Protein AF-A0AA35WAR5-F1 (afdb_monomer_lite)

Structure (mmCIF, N/CA/C/O backbone):
data_AF-A0AA35WAR5-F1
#
_entry.id   AF-A0AA35WAR5-F1
#
loop_
_atom_site.group_PDB
_atom_site.id
_atom_site.type_symbol
_atom_site.label_atom_id
_atom_site.label_alt_id
_atom_site.label_comp_id
_atom_site.label_asym_id
_atom_site.label_entity_id
_atom_site.label_seq_id
_atom_site.pdbx_PDB_ins_code
_atom_site.Cartn_x
_atom_site.Cartn_y
_atom_site.Cartn_z
_atom_site.occupancy
_atom_site.B_iso_or_equiv
_atom_site.auth_seq_id
_atom_site.auth_comp_id
_atom_site.auth_asym_id
_atom_site.auth_atom_id
_atom_site.pdbx_PDB_model_num
ATOM 1 N N . MET A 1 1 ? -33.377 -24.732 33.486 1.00 41.34 1 MET A N 1
ATOM 2 C CA . MET A 1 1 ? -33.544 -24.514 32.032 1.00 41.34 1 MET A CA 1
ATOM 3 C C . MET A 1 1 ? -32.399 -23.613 31.585 1.00 41.34 1 MET A C 1
ATOM 5 O O . MET A 1 1 ? -32.484 -22.410 31.743 1.00 41.34 1 MET A O 1
ATOM 9 N N . VAL A 1 2 ? -31.186 -24.164 31.527 1.00 37.31 2 VAL A N 1
ATOM 10 C CA . VAL A 1 2 ? -30.490 -24.612 30.302 1.00 37.31 2 VAL A CA 1
ATOM 11 C C . VAL A 1 2 ? -30.352 -23.481 29.280 1.00 37.31 2 VAL A C 1
ATOM 13 O O . VAL A 1 2 ? -31.306 -23.118 28.602 1.00 37.31 2 VAL A O 1
ATOM 16 N N . HIS A 1 3 ? -29.133 -22.944 29.215 1.00 43.59 3 HIS A N 1
ATOM 17 C CA . HIS A 1 3 ? -28.626 -22.075 28.162 1.00 43.59 3 HIS A CA 1
ATOM 18 C C . HIS A 1 3 ? -28.576 -22.799 26.814 1.00 43.59 3 HIS A C 1
ATOM 20 O O . HIS A 1 3 ? -28.215 -23.973 26.746 1.00 43.59 3 HIS A O 1
ATOM 26 N N . THR A 1 4 ? -28.798 -22.066 25.724 1.00 45.00 4 THR A N 1
ATOM 27 C CA . THR A 1 4 ? -28.198 -22.406 24.429 1.00 45.00 4 THR A CA 1
ATOM 28 C C . THR A 1 4 ? -27.774 -21.114 23.745 1.00 45.00 4 THR A C 1
ATOM 30 O O . THR A 1 4 ? -28.590 -20.328 23.273 1.00 45.00 4 THR A O 1
ATOM 33 N N . ILE A 1 5 ? -26.466 -20.890 23.785 1.00 43.62 5 ILE A N 1
ATOM 34 C CA . ILE A 1 5 ? -25.720 -19.897 23.023 1.00 43.62 5 ILE A CA 1
ATOM 35 C C . ILE A 1 5 ? -25.304 -20.604 21.730 1.00 43.62 5 ILE A C 1
ATOM 37 O O . ILE A 1 5 ? -24.666 -21.651 21.795 1.00 43.62 5 ILE A O 1
ATOM 41 N N . ALA A 1 6 ? -25.655 -20.044 20.576 1.00 50.06 6 ALA A N 1
ATOM 42 C CA . ALA A 1 6 ? -25.005 -20.338 19.301 1.00 50.06 6 ALA A CA 1
ATOM 43 C C . ALA A 1 6 ? -24.129 -19.128 18.959 1.00 50.06 6 ALA A C 1
ATOM 45 O O . ALA A 1 6 ? -24.623 -17.998 19.014 1.00 50.06 6 ALA A O 1
ATOM 46 N N . PRO A 1 7 ? -22.828 -19.327 18.695 1.00 55.72 7 PRO A N 1
ATOM 47 C CA . PRO A 1 7 ? -22.365 -19.024 17.338 1.00 55.72 7 PRO A CA 1
ATOM 48 C C . PRO A 1 7 ? -21.145 -19.864 16.923 1.00 55.72 7 PRO A C 1
ATOM 50 O O . PRO A 1 7 ? -20.123 -19.808 17.588 1.00 55.72 7 PRO A O 1
ATOM 53 N N . HIS A 1 8 ? -21.195 -20.577 15.798 1.00 48.41 8 HIS A N 1
ATOM 54 C CA . HIS A 1 8 ? -19.989 -21.020 15.076 1.00 48.41 8 HIS A CA 1
ATOM 55 C C . HIS A 1 8 ? -20.381 -21.511 13.680 1.00 48.41 8 HIS A C 1
ATOM 57 O O . HIS A 1 8 ? -20.533 -22.707 13.467 1.00 48.41 8 HIS A O 1
ATOM 63 N N . GLN A 1 9 ? -20.594 -20.595 12.729 1.00 48.09 9 GLN A N 1
ATOM 64 C CA . GLN A 1 9 ? -20.724 -20.994 11.317 1.00 48.09 9 GLN A CA 1
ATOM 65 C C . GLN A 1 9 ? -20.459 -19.888 10.284 1.00 48.09 9 GLN A C 1
ATOM 67 O O . GLN A 1 9 ? -20.746 -20.081 9.115 1.00 48.09 9 GLN A O 1
ATOM 72 N N . ALA A 1 10 ? -19.879 -18.748 10.679 1.00 47.50 10 ALA A N 1
ATOM 73 C CA . ALA A 1 10 ? -19.606 -17.631 9.760 1.00 47.50 10 ALA A CA 1
ATOM 74 C C . ALA A 1 10 ? -18.115 -17.245 9.665 1.00 47.50 10 ALA A C 1
ATOM 76 O O . ALA A 1 10 ? -17.789 -16.150 9.221 1.00 47.50 10 ALA A O 1
ATOM 77 N N . LEU A 1 11 ? -17.200 -18.112 10.117 1.00 48.12 11 LEU A N 1
ATOM 78 C CA . LEU A 1 11 ? -15.752 -17.833 10.145 1.00 48.12 11 LEU A CA 1
ATOM 79 C C . LEU A 1 11 ? -14.897 -18.846 9.367 1.00 48.12 11 LEU A C 1
ATOM 81 O O . LEU A 1 11 ? -13.677 -18.757 9.433 1.00 48.12 11 LEU A O 1
ATOM 85 N N . GLN A 1 12 ? -15.504 -19.785 8.634 1.00 47.69 12 GLN A N 1
ATOM 86 C CA . GLN A 1 12 ? -14.765 -20.768 7.825 1.00 47.69 12 GLN A CA 1
ATOM 87 C C . GLN A 1 12 ? -14.734 -20.451 6.325 1.00 47.69 12 GLN A C 1
ATOM 89 O O . GLN A 1 12 ? -13.804 -20.880 5.657 1.00 47.69 12 GLN A O 1
ATOM 94 N N . ASP A 1 13 ? -15.633 -19.607 5.816 1.00 46.59 13 ASP A N 1
ATOM 95 C CA . ASP A 1 13 ? -15.686 -19.327 4.371 1.00 46.59 13 ASP A CA 1
ATOM 96 C C . ASP A 1 13 ? -14.709 -18.225 3.911 1.00 46.59 13 ASP A C 1
ATOM 98 O O . ASP A 1 13 ? -14.551 -18.007 2.718 1.00 46.59 13 ASP A O 1
ATOM 102 N N . ASN A 1 14 ? -14.007 -17.551 4.832 1.00 47.31 14 ASN A N 1
ATOM 103 C CA . ASN A 1 14 ? -13.060 -16.469 4.501 1.00 47.31 14 ASN A CA 1
ATOM 104 C C . ASN A 1 14 ? -11.577 -16.870 4.585 1.00 47.31 14 ASN A C 1
ATOM 106 O O . ASN A 1 14 ? -10.708 -16.048 4.296 1.00 47.31 14 ASN A O 1
ATOM 110 N N . THR A 1 15 ? -11.252 -18.096 5.007 1.00 51.91 15 THR A N 1
ATOM 111 C CA . THR A 1 15 ? -9.849 -18.545 5.109 1.00 51.91 15 THR A CA 1
ATOM 112 C C . THR A 1 15 ? -9.365 -19.308 3.882 1.00 51.91 15 THR A C 1
ATOM 114 O O . THR A 1 15 ? -8.162 -19.310 3.624 1.00 51.91 15 THR A O 1
ATOM 117 N N . ASP A 1 16 ? -10.275 -19.875 3.090 1.00 47.00 16 ASP A N 1
ATOM 118 C CA . ASP A 1 16 ? -9.904 -20.663 1.910 1.00 47.00 16 ASP A CA 1
ATOM 119 C C . ASP A 1 16 ? -9.639 -19.782 0.673 1.00 47.00 16 ASP A C 1
ATOM 121 O O . ASP A 1 16 ? -8.817 -20.136 -0.168 1.00 47.00 16 ASP A O 1
ATOM 125 N N . GLU A 1 17 ? -10.194 -18.566 0.617 1.00 49.59 17 GLU A N 1
ATOM 126 C CA . GLU A 1 17 ? -9.955 -17.615 -0.485 1.00 49.59 17 GLU A CA 1
ATOM 127 C C . GLU A 1 17 ? -8.612 -16.853 -0.360 1.00 49.59 17 GLU A C 1
ATOM 129 O O . GLU A 1 17 ? -8.113 -16.272 -1.324 1.00 49.59 17 GLU A O 1
ATOM 134 N N . LEU A 1 18 ? -7.964 -16.892 0.814 1.00 47.62 18 LEU A N 1
ATOM 135 C CA . LEU A 1 18 ? -6.661 -16.247 1.056 1.00 47.62 18 LEU A CA 1
ATOM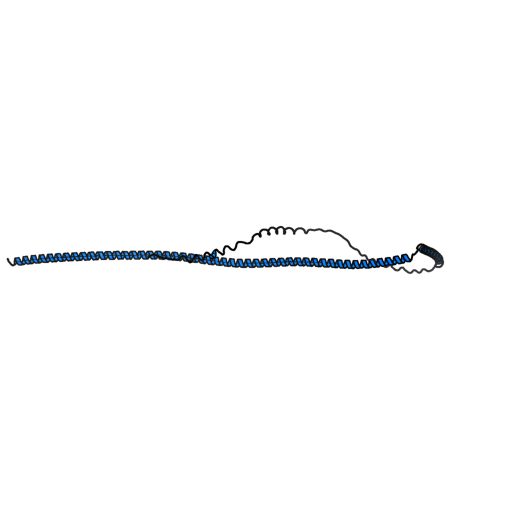 136 C C . LEU A 1 18 ? -5.452 -17.180 0.876 1.00 47.62 18 LEU A C 1
ATOM 138 O O . LEU A 1 18 ? -4.317 -16.701 0.845 1.00 47.62 18 LEU A O 1
ATOM 142 N N . LEU A 1 19 ? -5.669 -18.489 0.719 1.00 46.97 19 LEU A N 1
ATOM 143 C CA . LEU A 1 19 ? -4.597 -19.465 0.477 1.00 46.97 19 LEU A CA 1
ATOM 144 C C . LEU A 1 19 ? -4.372 -19.772 -1.012 1.00 46.97 19 LEU A C 1
ATOM 146 O O . LEU A 1 19 ? -3.301 -20.263 -1.370 1.00 46.97 19 LEU A O 1
ATOM 150 N N . GLU A 1 20 ? -5.304 -19.410 -1.897 1.00 45.25 20 GLU A N 1
ATOM 151 C CA . GLU A 1 20 ? -5.181 -19.682 -3.339 1.00 45.25 20 GLU A CA 1
ATOM 152 C C . GLU A 1 20 ? -4.372 -18.614 -4.108 1.00 45.25 20 GLU A C 1
ATOM 154 O O . GLU A 1 20 ? -3.854 -18.873 -5.195 1.00 45.25 20 GLU A O 1
ATOM 159 N N . LEU A 1 21 ? -4.139 -17.436 -3.514 1.00 48.09 21 LEU A N 1
ATOM 160 C CA . LEU A 1 21 ? -3.331 -16.362 -4.118 1.00 48.09 21 LEU A CA 1
ATOM 161 C C . LEU A 1 21 ? -1.827 -16.433 -3.786 1.00 48.09 21 LEU A C 1
ATOM 163 O O . LEU A 1 21 ? -1.045 -15.644 -4.315 1.00 48.09 21 LEU A O 1
ATOM 167 N N . ALA A 1 22 ? -1.391 -17.387 -2.957 1.00 46.59 22 ALA A N 1
ATOM 168 C CA . ALA A 1 22 ? 0.008 -17.509 -2.530 1.00 46.59 22 ALA A CA 1
ATOM 169 C C . ALA A 1 22 ? 0.832 -18.561 -3.308 1.00 46.59 22 ALA A C 1
ATOM 171 O O . ALA A 1 22 ? 2.026 -18.719 -3.039 1.00 46.59 22 ALA A O 1
ATOM 172 N N . HIS A 1 23 ? 0.245 -19.297 -4.264 1.00 46.22 23 HIS A N 1
ATOM 173 C CA . HIS A 1 23 ? 0.910 -20.442 -4.920 1.00 46.22 23 HIS A CA 1
ATOM 174 C C . HIS A 1 23 ? 1.072 -20.358 -6.448 1.00 46.22 23 HIS A C 1
ATOM 176 O O . HIS A 1 23 ? 1.579 -21.297 -7.055 1.00 46.22 23 HIS A O 1
ATOM 182 N N . SER A 1 24 ? 0.774 -19.220 -7.082 1.00 45.00 24 SER A N 1
ATOM 183 C CA . SER A 1 24 ? 0.944 -19.039 -8.538 1.00 45.00 24 SER A CA 1
ATOM 184 C C . SER A 1 24 ? 2.173 -18.209 -8.960 1.00 45.00 24 SER A C 1
ATOM 186 O O . SER A 1 24 ? 2.360 -17.950 -10.146 1.00 45.00 24 SER A O 1
ATOM 188 N N . GLY A 1 25 ? 3.058 -17.828 -8.029 1.00 41.69 25 GLY A N 1
ATOM 189 C CA . GLY A 1 25 ? 4.159 -16.883 -8.293 1.00 41.69 25 GLY A CA 1
ATOM 190 C C . GLY A 1 25 ? 5.587 -17.442 -8.376 1.00 41.69 25 GLY A C 1
ATOM 191 O O . GLY A 1 25 ? 6.525 -16.652 -8.427 1.00 41.69 25 GLY A O 1
ATOM 192 N N . SER A 1 26 ? 5.805 -18.762 -8.361 1.00 45.56 26 SER A N 1
ATOM 193 C CA . SER A 1 26 ? 7.160 -19.347 -8.373 1.00 45.56 26 SER A CA 1
ATOM 194 C C . SER A 1 26 ? 7.363 -20.296 -9.546 1.00 45.56 26 SER A C 1
ATOM 196 O O . SER A 1 26 ? 7.264 -21.509 -9.404 1.00 45.56 26 SER A O 1
ATOM 198 N N . SER A 1 27 ? 7.652 -19.737 -10.717 1.00 52.22 27 SER A N 1
ATOM 199 C CA . SER A 1 27 ? 8.470 -20.389 -11.743 1.00 52.22 27 SER A CA 1
ATOM 200 C C . SER A 1 27 ? 8.629 -19.418 -12.903 1.00 52.22 27 SER A C 1
ATOM 202 O O . SER A 1 27 ? 7.676 -19.208 -13.638 1.00 52.22 27 SER A O 1
ATOM 204 N N . VAL A 1 28 ? 9.803 -18.793 -13.036 1.00 44.62 28 VAL A N 1
ATOM 205 C CA . VAL A 1 28 ? 10.516 -18.555 -14.306 1.00 44.62 28 VAL A CA 1
ATOM 206 C C . VAL A 1 28 ? 11.831 -17.819 -13.990 1.00 44.62 28 VAL A C 1
ATOM 208 O O . VAL A 1 28 ? 11.857 -16.660 -13.600 1.00 44.62 28 VAL A O 1
ATOM 211 N N . ARG A 1 29 ? 12.934 -18.542 -14.222 1.00 41.06 29 ARG A N 1
ATOM 212 C CA . ARG A 1 29 ? 14.276 -18.064 -14.612 1.00 41.06 29 ARG A CA 1
ATOM 213 C C . ARG A 1 29 ? 15.019 -17.076 -13.700 1.00 41.06 29 ARG A C 1
ATOM 215 O O . ARG A 1 29 ? 15.028 -15.872 -13.916 1.00 41.06 29 ARG A O 1
ATOM 222 N N . ALA A 1 30 ? 15.932 -17.643 -12.916 1.00 43.25 30 ALA A N 1
ATOM 223 C CA . ALA A 1 30 ? 17.342 -17.257 -13.029 1.00 43.25 30 ALA A CA 1
ATOM 224 C C . ALA A 1 30 ? 18.064 -18.357 -13.842 1.00 43.25 30 ALA A C 1
ATOM 226 O O . ALA A 1 30 ? 17.758 -19.533 -13.642 1.00 43.25 30 ALA A O 1
ATOM 227 N N . PRO A 1 31 ? 18.960 -18.009 -14.791 1.00 47.53 31 PRO A N 1
ATOM 228 C CA . PRO A 1 31 ? 20.309 -17.618 -14.391 1.00 47.53 31 PRO A CA 1
ATOM 229 C C . PRO A 1 31 ? 20.876 -16.462 -15.239 1.00 47.53 31 PRO A C 1
ATOM 231 O O . PRO A 1 31 ? 21.399 -16.665 -16.328 1.00 47.53 31 PRO A O 1
ATOM 234 N N . MET A 1 32 ? 20.865 -15.239 -14.701 1.00 46.69 32 MET A N 1
ATOM 235 C CA . MET A 1 32 ? 21.579 -14.079 -15.271 1.00 46.69 32 MET A CA 1
ATOM 236 C C . MET A 1 32 ? 22.873 -13.739 -14.506 1.00 46.69 32 MET A C 1
ATOM 238 O O . MET A 1 32 ? 23.362 -12.616 -14.542 1.00 46.69 32 MET A O 1
ATOM 242 N N . LYS A 1 33 ? 23.477 -14.718 -13.817 1.00 47.94 33 LYS A N 1
ATOM 243 C CA . LYS A 1 33 ? 24.757 -14.533 -13.102 1.00 47.94 33 LYS A CA 1
ATOM 244 C C . LYS A 1 33 ? 26.010 -14.818 -13.946 1.00 47.94 33 LYS A C 1
ATOM 246 O O . LYS A 1 33 ? 27.113 -14.613 -13.453 1.00 47.94 33 LYS A O 1
ATOM 251 N N . ALA A 1 34 ? 25.867 -15.236 -15.207 1.00 48.69 34 ALA A N 1
ATOM 252 C CA . ALA A 1 34 ? 27.004 -15.618 -16.057 1.00 48.69 34 ALA A CA 1
ATOM 253 C C . ALA A 1 34 ? 27.572 -14.487 -16.945 1.00 48.69 34 ALA A C 1
ATOM 255 O O . ALA A 1 34 ? 28.720 -14.579 -17.369 1.00 48.69 34 ALA A O 1
ATOM 256 N N . ASN A 1 35 ? 26.838 -13.393 -17.188 1.00 44.66 35 ASN A N 1
ATOM 257 C CA . ASN A 1 35 ? 27.280 -12.348 -18.132 1.00 44.66 35 ASN A CA 1
ATOM 258 C C . ASN A 1 35 ? 27.999 -11.146 -17.496 1.00 44.66 35 ASN A C 1
ATOM 260 O O . ASN A 1 35 ? 28.563 -10.327 -18.216 1.00 44.66 35 ASN A O 1
ATOM 264 N N . LEU A 1 36 ? 28.070 -11.054 -16.163 1.00 45.56 36 LEU A N 1
ATOM 265 C CA . LEU A 1 36 ? 28.696 -9.904 -15.492 1.00 45.56 36 LEU A CA 1
ATOM 266 C C . LEU A 1 36 ? 30.217 -10.047 -15.274 1.00 45.56 36 LEU A C 1
ATOM 268 O O . LEU A 1 36 ? 30.881 -9.076 -14.917 1.00 45.56 36 LEU A O 1
ATOM 272 N N . MET A 1 37 ? 30.793 -11.228 -15.528 1.00 49.47 37 MET A N 1
ATOM 273 C CA . MET A 1 37 ? 32.241 -11.466 -15.396 1.00 49.47 37 MET A CA 1
ATOM 274 C C . MET A 1 37 ? 33.017 -11.391 -16.720 1.00 49.47 37 MET A C 1
ATOM 276 O O . MET A 1 37 ? 34.243 -11.404 -16.686 1.00 49.47 37 MET A O 1
ATOM 280 N N . ARG A 1 38 ? 32.352 -11.259 -17.879 1.00 50.06 38 ARG A N 1
ATOM 281 C CA . ARG A 1 38 ? 33.039 -11.208 -19.188 1.00 50.06 38 ARG A CA 1
ATOM 282 C C . ARG A 1 38 ? 33.319 -9.794 -19.708 1.00 50.06 38 ARG A C 1
ATOM 284 O O . ARG A 1 38 ? 34.175 -9.633 -20.565 1.00 50.06 38 ARG A O 1
ATOM 291 N N . ASN A 1 39 ? 32.659 -8.772 -19.153 1.00 44.09 39 ASN A N 1
ATOM 292 C CA . ASN A 1 39 ? 32.807 -7.377 -19.597 1.00 44.09 39 ASN A CA 1
ATOM 293 C C . ASN A 1 39 ? 33.777 -6.532 -18.751 1.00 44.09 39 ASN A C 1
ATOM 295 O O . ASN A 1 39 ? 34.062 -5.391 -19.097 1.00 44.09 39 ASN A O 1
ATOM 299 N N . LYS A 1 40 ? 34.326 -7.075 -17.654 1.00 49.00 40 LYS A N 1
ATOM 300 C CA . LYS A 1 40 ? 35.319 -6.364 -16.822 1.00 49.00 40 LYS A CA 1
ATOM 301 C C . LYS A 1 40 ? 36.771 -6.572 -17.267 1.00 49.00 40 LYS A C 1
ATOM 303 O O . LYS A 1 40 ? 37.644 -5.850 -16.795 1.00 49.00 40 LYS A O 1
ATOM 308 N N . SER A 1 41 ? 37.032 -7.501 -18.188 1.00 49.47 41 SER A N 1
ATOM 309 C CA . SER A 1 41 ? 38.368 -7.758 -18.746 1.00 49.47 41 SER A CA 1
ATOM 310 C C . SER A 1 41 ? 38.676 -6.984 -20.035 1.00 49.47 41 SER A C 1
ATOM 312 O O . SER A 1 41 ? 39.824 -6.987 -20.450 1.00 49.47 41 SER A O 1
ATOM 314 N N . ALA A 1 42 ? 37.707 -6.290 -20.645 1.00 49.00 42 ALA A N 1
ATOM 315 C CA . ALA A 1 42 ? 37.922 -5.540 -21.893 1.00 49.00 42 ALA A CA 1
ATOM 316 C C . ALA A 1 42 ? 38.195 -4.032 -21.695 1.00 49.00 42 ALA A C 1
ATOM 318 O O . ALA A 1 42 ? 38.620 -3.356 -22.622 1.00 49.00 42 ALA A O 1
ATOM 319 N N . ALA A 1 43 ? 37.983 -3.488 -20.490 1.00 47.00 43 ALA A N 1
ATOM 320 C CA . ALA A 1 43 ? 38.037 -2.041 -20.235 1.00 47.00 43 ALA A CA 1
ATOM 321 C C . ALA A 1 43 ? 39.332 -1.554 -19.548 1.00 47.00 43 ALA A C 1
ATOM 323 O O . ALA A 1 43 ? 39.350 -0.475 -18.958 1.00 47.00 43 ALA A O 1
ATOM 324 N N . ARG A 1 44 ? 40.417 -2.342 -19.569 1.00 49.84 44 ARG A N 1
ATOM 325 C CA . ARG A 1 44 ? 41.699 -1.974 -18.929 1.00 49.84 44 ARG A CA 1
ATOM 326 C C . ARG A 1 44 ? 42.916 -1.958 -19.859 1.00 49.84 44 ARG A C 1
ATOM 328 O O . ARG A 1 44 ? 44.026 -1.804 -19.367 1.00 49.84 44 ARG A O 1
ATOM 335 N N . GLU A 1 45 ? 42.731 -2.036 -21.175 1.00 49.69 45 GLU A N 1
ATOM 336 C CA . GLU A 1 45 ? 43.850 -2.234 -22.110 1.00 49.69 45 GLU A CA 1
ATOM 337 C C . GLU A 1 45 ? 43.842 -1.280 -23.319 1.00 49.69 45 GLU A C 1
ATOM 339 O O . GLU A 1 45 ? 44.031 -1.701 -24.453 1.00 49.69 45 GLU A O 1
ATOM 344 N N . SER A 1 46 ? 43.629 0.027 -23.107 1.00 48.22 46 SER A N 1
ATOM 345 C CA . SER A 1 46 ? 43.742 1.000 -24.216 1.00 48.22 46 SER A CA 1
ATOM 346 C C . SER A 1 46 ? 44.235 2.409 -23.861 1.00 48.22 46 SER A C 1
ATOM 348 O O . SER A 1 46 ? 44.101 3.318 -24.674 1.00 48.22 46 SER A O 1
ATOM 350 N N . HIS A 1 47 ? 44.860 2.622 -22.700 1.00 46.12 47 HIS A N 1
ATOM 351 C CA . HIS A 1 47 ? 45.517 3.904 -22.402 1.00 46.12 47 HIS A CA 1
ATOM 352 C C . HIS A 1 47 ? 46.939 3.712 -21.879 1.00 46.12 47 HIS A C 1
ATOM 354 O O . HIS A 1 47 ? 47.250 3.954 -20.718 1.00 46.12 47 HIS A O 1
ATOM 360 N N . ALA A 1 48 ? 47.821 3.295 -22.782 1.00 47.34 48 ALA A N 1
ATOM 361 C CA . ALA A 1 48 ? 49.250 3.529 -22.669 1.00 47.34 48 ALA A CA 1
ATOM 362 C C . ALA A 1 48 ? 49.831 3.720 -24.075 1.00 47.34 48 ALA A C 1
ATOM 364 O O . ALA A 1 48 ? 49.510 2.949 -24.973 1.00 47.34 48 ALA A O 1
ATOM 365 N N . ARG A 1 49 ? 50.748 4.690 -24.198 1.00 45.56 49 ARG A N 1
ATOM 366 C CA . ARG A 1 49 ? 51.624 5.006 -25.347 1.00 45.56 49 ARG A CA 1
ATOM 367 C C . ARG A 1 49 ? 51.105 6.051 -26.336 1.00 45.56 49 ARG A C 1
ATOM 369 O O . ARG A 1 49 ? 50.680 5.734 -27.437 1.00 45.56 49 ARG A O 1
ATOM 376 N N . ILE A 1 50 ? 51.318 7.317 -25.984 1.00 39.66 50 ILE A N 1
ATOM 377 C CA . ILE A 1 50 ? 51.765 8.315 -26.962 1.00 39.66 50 ILE A CA 1
ATOM 378 C C . ILE A 1 50 ? 53.035 8.941 -26.385 1.00 39.66 50 ILE A C 1
ATOM 380 O O . ILE A 1 50 ? 52.989 9.695 -25.418 1.00 39.66 50 ILE A O 1
ATOM 384 N N . GLY A 1 51 ? 54.172 8.539 -26.945 1.00 36.97 51 GLY A N 1
ATOM 385 C CA . GLY A 1 51 ? 55.495 9.081 -26.673 1.00 36.97 51 GLY A CA 1
ATOM 386 C C . GLY A 1 51 ? 56.335 8.976 -27.944 1.00 36.97 51 GLY A C 1
ATOM 387 O O . GLY A 1 51 ? 56.546 7.871 -28.427 1.00 36.97 51 GLY A O 1
ATOM 388 N N . HIS A 1 52 ? 56.710 10.148 -28.463 1.00 37.91 52 HIS A N 1
ATOM 389 C CA . HIS A 1 52 ? 57.939 10.522 -29.178 1.00 37.91 52 HIS A CA 1
ATOM 390 C C . HIS A 1 52 ? 58.656 9.545 -30.135 1.00 37.91 52 HIS A C 1
ATOM 392 O O . HIS A 1 52 ? 59.133 8.495 -29.717 1.00 37.91 52 HIS A O 1
ATOM 398 N N . ASN A 1 53 ? 58.837 9.994 -31.390 1.00 37.44 53 ASN A N 1
ATOM 399 C CA . ASN A 1 53 ? 60.116 10.237 -32.110 1.00 37.44 53 ASN A CA 1
ATOM 400 C C . ASN A 1 53 ? 59.805 10.384 -33.619 1.00 37.44 53 ASN A C 1
ATOM 402 O O . ASN A 1 53 ? 59.027 9.605 -34.157 1.00 37.44 53 ASN A O 1
ATOM 406 N N . GLU A 1 54 ? 60.100 11.521 -34.259 1.00 37.81 54 GLU A N 1
ATOM 407 C CA . GLU A 1 54 ? 61.380 11.891 -34.908 1.00 37.81 54 GLU A CA 1
ATOM 408 C C . GLU A 1 54 ? 61.804 10.954 -36.052 1.00 37.81 54 GLU A C 1
ATOM 410 O O . GLU A 1 54 ? 61.966 9.756 -35.838 1.00 37.81 54 GLU A O 1
ATOM 415 N N . GLY A 1 55 ? 62.061 11.540 -37.232 1.00 34.53 55 GLY A N 1
ATOM 416 C CA . GLY A 1 55 ? 63.010 10.987 -38.206 1.00 34.53 55 GLY A CA 1
ATOM 417 C C . GLY A 1 55 ? 62.500 10.750 -39.632 1.00 34.53 55 GLY A C 1
ATOM 418 O O . GLY A 1 55 ? 61.969 9.688 -39.925 1.00 34.53 55 GLY A O 1
ATOM 419 N N . ASP A 1 56 ? 62.795 11.727 -40.494 1.00 35.53 56 ASP A N 1
ATOM 420 C CA . ASP A 1 56 ? 63.544 11.564 -41.753 1.00 35.53 56 ASP A CA 1
ATOM 421 C C . ASP A 1 56 ? 62.917 11.161 -43.110 1.00 35.53 56 ASP A C 1
ATOM 423 O O . ASP A 1 56 ? 62.249 10.146 -43.273 1.00 35.53 56 ASP A O 1
ATOM 427 N N . GLU A 1 57 ? 63.338 11.984 -44.094 1.00 40.41 57 GLU A N 1
ATOM 428 C CA . GLU A 1 57 ? 63.663 11.696 -45.508 1.00 40.41 57 GLU A CA 1
ATOM 429 C C . GLU A 1 57 ? 62.510 11.407 -46.501 1.00 40.41 57 GLU A C 1
ATOM 431 O O . GLU A 1 57 ? 61.538 10.739 -46.192 1.00 40.41 57 GLU A O 1
ATOM 436 N N . ALA A 1 58 ? 62.504 11.834 -47.771 1.00 41.00 58 ALA A N 1
ATOM 437 C CA . ALA A 1 58 ? 63.414 12.606 -48.615 1.00 41.00 58 ALA A CA 1
ATOM 438 C C . ALA A 1 58 ? 62.717 12.904 -49.975 1.00 41.00 58 ALA A C 1
ATOM 440 O O . ALA A 1 58 ? 61.865 12.148 -50.426 1.00 41.00 58 ALA A O 1
ATOM 441 N N . PHE A 1 59 ? 63.157 13.985 -50.634 1.00 38.12 59 PHE A N 1
ATOM 442 C CA . PHE A 1 59 ? 63.290 14.196 -52.092 1.00 38.12 59 PHE A CA 1
ATOM 443 C C . PHE A 1 59 ? 62.133 13.956 -53.093 1.00 38.12 59 PHE A C 1
ATOM 445 O O . PHE A 1 59 ? 61.789 12.831 -53.431 1.00 38.12 59 PHE A O 1
ATOM 452 N N . SER A 1 60 ? 61.719 15.047 -53.759 1.00 39.16 60 SER A N 1
ATOM 453 C CA . SER A 1 60 ? 61.525 15.195 -55.227 1.00 39.16 60 SER A CA 1
ATOM 454 C C . SER A 1 60 ? 60.806 16.535 -55.480 1.00 39.16 60 SER A C 1
ATOM 456 O O . SER A 1 60 ? 59.831 16.835 -54.810 1.00 39.16 60 SER A O 1
ATOM 458 N N . GLY A 1 61 ? 61.183 17.438 -56.379 1.00 36.75 61 GLY A N 1
ATOM 459 C CA . GLY A 1 61 ? 62.170 17.411 -57.439 1.00 36.75 61 GLY A CA 1
ATOM 460 C C . GLY A 1 61 ? 62.273 18.821 -58.035 1.00 36.75 61 GLY A C 1
ATOM 461 O O . GLY A 1 61 ? 61.289 19.538 -58.212 1.00 36.75 61 GLY A O 1
ATOM 462 N N . PHE A 1 62 ? 63.514 19.204 -58.288 1.00 35.62 62 PHE A N 1
ATOM 463 C CA . PHE A 1 62 ? 64.012 20.452 -58.847 1.00 35.62 62 PHE A CA 1
ATOM 464 C C . PHE A 1 62 ? 63.537 20.619 -60.309 1.00 35.62 62 PHE A C 1
ATOM 466 O O . PHE A 1 62 ? 63.722 19.711 -61.118 1.00 35.62 62 PHE A O 1
ATOM 473 N N . LYS A 1 63 ? 62.975 21.774 -60.689 1.00 41.28 63 LYS A N 1
ATOM 474 C CA . LYS A 1 63 ? 62.866 22.193 -62.101 1.00 41.28 63 LYS A CA 1
ATOM 475 C C . LYS A 1 63 ? 63.471 23.581 -62.262 1.00 41.28 63 LYS A C 1
ATOM 477 O O . LYS A 1 63 ? 62.835 24.591 -61.979 1.00 41.28 63 LYS A O 1
ATOM 482 N N . VAL A 1 64 ? 64.717 23.598 -62.725 1.00 42.88 64 VAL A N 1
ATOM 483 C CA . VAL A 1 64 ? 65.405 24.788 -63.229 1.00 42.88 64 VAL A CA 1
ATOM 484 C C . VAL A 1 64 ? 65.030 24.947 -64.696 1.00 42.88 64 VAL A C 1
ATOM 486 O O . VAL A 1 64 ? 65.181 24.011 -65.476 1.00 42.88 64 VAL A O 1
ATOM 489 N N . ASN A 1 65 ? 64.551 26.130 -65.065 1.00 39.34 65 ASN A N 1
ATOM 490 C CA . ASN A 1 65 ? 64.314 26.514 -66.450 1.00 39.34 65 ASN A CA 1
ATOM 491 C C . ASN A 1 65 ? 65.395 27.538 -66.838 1.00 39.34 65 ASN A C 1
ATOM 493 O O . ASN A 1 65 ? 65.308 28.706 -66.465 1.00 39.34 65 ASN A O 1
ATOM 497 N N . LEU A 1 66 ? 66.457 27.073 -67.503 1.00 40.72 66 LEU A N 1
ATOM 498 C CA . LEU A 1 66 ? 67.523 27.903 -68.072 1.00 40.72 66 LEU A CA 1
ATOM 499 C C . LEU A 1 66 ? 67.210 28.145 -69.551 1.00 40.72 66 LEU A C 1
ATOM 501 O O . LEU A 1 66 ? 67.557 27.327 -70.398 1.00 40.72 66 LEU A O 1
ATOM 505 N N . ASN A 1 67 ? 66.585 29.278 -69.866 1.00 40.25 67 ASN A N 1
ATOM 506 C CA . ASN A 1 67 ? 66.524 29.779 -71.236 1.00 40.25 67 ASN A CA 1
ATOM 507 C C . ASN A 1 67 ? 67.713 30.717 -71.472 1.00 40.25 67 ASN A C 1
ATOM 509 O O . ASN A 1 67 ? 67.691 31.883 -71.083 1.00 40.25 67 ASN A O 1
ATOM 513 N N . PHE A 1 68 ? 68.755 30.177 -72.102 1.00 35.88 68 PHE A N 1
ATOM 514 C CA . PHE A 1 68 ? 69.851 30.936 -72.696 1.00 35.88 68 PHE A CA 1
ATOM 515 C C . PHE A 1 68 ? 69.420 31.447 -74.078 1.00 35.88 68 PHE A C 1
ATOM 517 O O . PHE A 1 68 ? 69.226 30.667 -75.007 1.00 35.88 68 PHE A O 1
ATOM 524 N N . THR A 1 69 ? 69.300 32.763 -74.224 1.00 43.25 69 THR A N 1
ATOM 525 C CA . THR A 1 69 ? 69.256 33.459 -75.518 1.00 43.25 69 THR A CA 1
ATOM 526 C C . THR A 1 69 ? 70.669 33.930 -75.879 1.00 43.25 69 THR A C 1
ATOM 528 O O . THR A 1 69 ? 71.283 34.610 -75.053 1.00 43.25 69 THR A O 1
ATOM 531 N N . PRO A 1 70 ? 71.212 33.609 -77.068 1.00 43.31 70 PRO A N 1
ATOM 532 C CA . PRO A 1 70 ? 72.541 34.061 -77.460 1.00 43.31 70 PRO A CA 1
ATOM 533 C C . PRO A 1 70 ? 72.521 35.506 -77.980 1.00 43.31 70 PRO A C 1
ATOM 535 O O . PRO A 1 70 ? 71.597 35.933 -78.673 1.00 43.31 70 PRO A O 1
ATOM 538 N N . ALA A 1 71 ? 73.566 36.246 -77.608 1.00 38.94 71 ALA A N 1
ATOM 539 C CA . ALA A 1 71 ? 73.835 37.629 -77.983 1.00 38.94 71 ALA A CA 1
ATOM 540 C C . ALA A 1 71 ? 74.183 37.781 -79.483 1.00 38.94 71 ALA A C 1
ATOM 542 O O . ALA A 1 71 ? 74.722 36.850 -80.084 1.00 38.94 71 ALA A O 1
ATOM 543 N N . PRO A 1 72 ? 73.922 38.955 -80.089 1.00 46.19 72 PRO A N 1
ATOM 544 C CA . PRO A 1 72 ? 74.243 39.222 -81.486 1.00 46.19 72 PRO A CA 1
ATOM 545 C C . PRO A 1 72 ? 75.735 39.543 -81.644 1.00 46.19 72 PRO A C 1
ATOM 547 O O . PRO A 1 72 ? 76.244 40.487 -81.038 1.00 46.19 72 PRO A O 1
ATOM 550 N N . HIS A 1 73 ? 76.436 38.768 -82.472 1.00 42.22 73 HIS A N 1
ATOM 551 C CA . HIS A 1 73 ? 77.782 39.116 -82.911 1.00 42.22 73 HIS A CA 1
ATOM 552 C C . HIS A 1 73 ? 77.733 40.128 -84.056 1.00 42.22 73 HIS A C 1
ATOM 554 O O . HIS A 1 73 ? 76.919 40.059 -84.972 1.00 42.22 73 HIS A O 1
ATOM 560 N N . THR A 1 74 ? 78.633 41.086 -83.912 1.00 44.50 74 THR A N 1
ATOM 561 C CA . THR A 1 74 ? 78.879 42.297 -84.679 1.00 44.50 74 THR A CA 1
ATOM 562 C C . THR A 1 74 ? 79.286 42.049 -86.128 1.00 44.50 74 THR A C 1
ATOM 564 O O . THR A 1 74 ? 80.215 41.285 -86.390 1.00 44.50 74 THR A O 1
ATOM 567 N N . ASP A 1 75 ? 78.667 42.815 -87.027 1.00 38.38 75 ASP A N 1
ATOM 568 C CA . ASP A 1 75 ? 79.209 43.208 -88.327 1.00 38.38 75 ASP A CA 1
ATOM 569 C C . ASP A 1 75 ? 80.613 43.814 -88.168 1.00 38.38 75 ASP A C 1
ATOM 571 O O . ASP A 1 75 ? 80.785 44.844 -87.512 1.00 38.38 75 ASP A O 1
ATOM 575 N N . VAL A 1 76 ? 81.611 43.212 -88.819 1.00 48.12 76 VAL A N 1
ATOM 576 C CA . VAL A 1 76 ? 82.887 43.864 -89.133 1.00 48.12 76 VAL A CA 1
ATOM 577 C C . VAL A 1 76 ? 83.191 43.619 -90.604 1.00 48.12 76 VAL A C 1
ATOM 579 O O . VAL A 1 76 ? 83.575 42.533 -91.030 1.00 48.12 76 VAL A O 1
ATOM 582 N N . LYS A 1 77 ? 82.986 44.683 -91.373 1.00 40.44 77 LYS A N 1
ATOM 583 C CA . LYS A 1 77 ? 83.357 44.841 -92.772 1.00 40.44 77 LYS A CA 1
ATOM 584 C C . LYS A 1 77 ? 84.824 45.280 -92.805 1.00 40.44 77 LYS A C 1
ATOM 586 O O . LYS A 1 77 ? 85.131 46.396 -92.394 1.00 40.44 77 LYS A O 1
ATOM 591 N N . CYS A 1 78 ? 85.719 44.413 -93.268 1.00 39.84 78 CYS A N 1
ATOM 592 C CA . CYS A 1 78 ? 87.098 44.780 -93.592 1.00 39.84 78 CYS A CA 1
ATOM 593 C C . CYS A 1 78 ? 87.389 44.385 -95.038 1.00 39.84 78 CYS A C 1
ATOM 595 O O . CYS A 1 78 ? 87.682 43.232 -95.350 1.00 39.84 78 CYS A O 1
ATOM 597 N N . ASP A 1 79 ? 87.266 45.389 -95.902 1.00 39.84 79 ASP A N 1
ATOM 598 C CA . ASP A 1 79 ? 87.783 45.409 -97.259 1.00 39.84 79 ASP A CA 1
ATOM 599 C C . ASP A 1 79 ? 89.316 45.305 -97.270 1.00 39.84 79 ASP A C 1
ATOM 601 O O . ASP A 1 79 ? 89.994 45.625 -96.292 1.00 39.84 79 ASP A O 1
ATOM 605 N N . SER A 1 80 ? 89.833 44.951 -98.449 1.00 53.72 80 SER A N 1
ATOM 606 C CA . SER A 1 80 ? 91.233 44.969 -98.898 1.00 53.72 80 SER A CA 1
ATOM 607 C C . SER A 1 80 ? 92.119 43.767 -98.533 1.00 53.72 80 SER A C 1
ATOM 609 O O . SER A 1 80 ? 93.006 43.884 -97.707 1.00 53.72 80 SER A O 1
ATOM 611 N N . HIS A 1 81 ? 91.892 42.623 -99.209 1.00 51.78 81 HIS A N 1
ATOM 612 C CA . HIS A 1 81 ? 92.903 41.733 -99.848 1.00 51.78 81 HIS A CA 1
ATOM 613 C C . HIS A 1 81 ? 92.202 40.571 -100.621 1.00 51.78 81 HIS A C 1
ATOM 615 O O . HIS A 1 81 ? 92.485 39.392 -100.417 1.00 51.78 81 HIS A O 1
ATOM 621 N N . SER A 1 82 ? 91.223 40.901 -101.481 1.00 54.44 82 SER A N 1
ATOM 622 C CA . SER A 1 82 ? 90.121 40.000 -101.891 1.00 54.44 82 SER A CA 1
ATOM 623 C C . SER A 1 82 ? 90.330 39.098 -103.122 1.00 54.44 82 SER A C 1
ATOM 625 O O . SER A 1 82 ? 89.500 38.226 -103.335 1.00 54.44 82 SER A O 1
ATOM 627 N N . ASN A 1 83 ? 91.384 39.236 -103.933 1.00 53.59 83 ASN A N 1
ATOM 628 C CA . ASN A 1 83 ? 91.397 38.562 -105.251 1.00 53.59 83 ASN A CA 1
ATOM 629 C C . ASN A 1 83 ? 92.306 37.322 -105.384 1.00 53.59 83 ASN A C 1
ATOM 631 O O . ASN A 1 83 ? 92.140 36.580 -106.344 1.00 53.59 83 ASN A O 1
ATOM 635 N N . GLU A 1 84 ? 93.209 37.035 -104.438 1.00 54.09 84 GLU A N 1
ATOM 636 C CA . GLU A 1 84 ? 94.072 35.828 -104.496 1.00 54.09 84 GLU A CA 1
ATOM 637 C C . GLU A 1 84 ? 93.654 34.716 -103.518 1.00 54.09 84 GLU A C 1
ATOM 639 O O . GLU A 1 84 ? 93.826 33.535 -103.817 1.00 54.09 84 GLU A O 1
ATOM 644 N N . ARG A 1 85 ? 93.026 35.054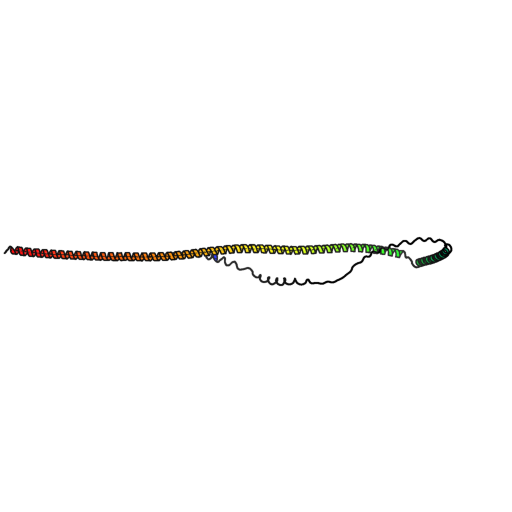 -102.381 1.00 56.53 85 ARG A N 1
ATOM 645 C CA . ARG A 1 85 ? 92.470 34.055 -101.444 1.00 56.53 85 ARG A CA 1
ATOM 646 C C . ARG A 1 85 ? 91.163 33.421 -101.936 1.00 56.53 85 ARG A C 1
ATOM 648 O O . ARG A 1 85 ? 90.930 32.253 -101.651 1.00 56.53 85 ARG A O 1
ATOM 655 N N . GLU A 1 86 ? 90.350 34.138 -102.715 1.00 57.94 86 GLU A N 1
ATOM 656 C CA . GLU A 1 86 ? 89.119 33.586 -103.308 1.00 57.94 86 GLU A CA 1
ATOM 657 C C . GLU A 1 86 ? 89.385 32.517 -104.378 1.00 57.94 86 GLU A C 1
ATOM 659 O O . GLU A 1 86 ? 88.573 31.609 -104.532 1.00 57.94 86 GLU A O 1
ATOM 664 N N . ALA A 1 87 ? 90.506 32.592 -105.103 1.00 60.88 87 ALA A N 1
ATOM 665 C CA . ALA A 1 87 ? 90.837 31.611 -106.137 1.00 60.88 87 ALA A CA 1
ATOM 666 C C . ALA A 1 87 ? 91.234 30.255 -105.527 1.00 60.88 87 ALA A C 1
ATOM 668 O O . ALA A 1 87 ? 90.665 29.230 -105.892 1.00 60.88 87 ALA A O 1
ATOM 669 N N . LEU A 1 88 ? 92.117 30.262 -104.521 1.00 58.69 88 LEU A N 1
ATOM 670 C CA . LEU A 1 88 ? 92.537 29.049 -103.806 1.00 58.69 88 LEU A CA 1
ATOM 671 C C . LEU A 1 88 ? 91.409 28.435 -102.964 1.00 58.69 88 LEU A C 1
ATOM 673 O O . LEU A 1 88 ? 91.324 27.217 -102.829 1.00 58.69 88 LEU A O 1
ATOM 677 N N . GLN A 1 89 ? 90.511 29.262 -102.419 1.00 60.75 89 GLN A N 1
ATOM 678 C CA . GLN A 1 89 ? 89.350 28.770 -101.680 1.00 60.75 89 GLN A CA 1
ATOM 679 C C . GLN A 1 89 ? 88.282 28.183 -102.613 1.00 60.75 89 GLN A C 1
ATOM 681 O O . GLN A 1 89 ? 87.667 27.190 -102.239 1.00 60.75 89 GLN A O 1
ATOM 686 N N . LYS A 1 90 ? 88.115 28.721 -103.833 1.00 63.91 90 LYS A N 1
ATOM 687 C CA . LYS A 1 90 ? 87.244 28.134 -104.868 1.00 63.91 90 LYS A CA 1
ATOM 688 C C . LYS A 1 90 ? 87.759 26.791 -105.383 1.00 63.91 90 LYS A C 1
ATOM 690 O O . LYS A 1 90 ? 86.945 25.889 -105.562 1.00 63.91 90 LYS A O 1
ATOM 695 N N . GLU A 1 91 ? 89.069 26.639 -105.579 1.00 67.62 91 GLU A N 1
ATOM 696 C CA . GLU A 1 91 ? 89.671 25.354 -105.975 1.00 67.62 91 GLU A CA 1
ATOM 697 C C . GLU A 1 91 ? 89.490 24.289 -104.885 1.00 67.62 91 GLU A C 1
ATOM 699 O O . GLU A 1 91 ? 88.994 23.202 -105.169 1.00 67.62 91 GLU A O 1
ATOM 704 N N . PHE A 1 92 ? 89.759 24.627 -103.619 1.00 73.56 92 PHE A N 1
ATOM 705 C CA . PHE A 1 92 ? 89.564 23.695 -102.505 1.00 73.56 92 PHE A CA 1
ATOM 706 C C . PHE A 1 92 ? 88.090 23.307 -102.297 1.00 73.56 92 PHE A C 1
ATOM 708 O O . PHE A 1 92 ? 87.793 22.145 -102.033 1.00 73.56 92 PHE A O 1
ATOM 715 N N . THR A 1 93 ? 87.145 24.246 -102.438 1.00 69.69 93 THR A N 1
ATOM 716 C CA . THR A 1 93 ? 85.711 23.912 -102.360 1.00 69.69 93 THR A CA 1
ATOM 717 C C . THR A 1 93 ? 85.248 23.066 -103.539 1.00 69.69 93 THR A C 1
ATOM 719 O O . THR A 1 93 ? 84.402 22.205 -103.343 1.00 69.69 93 THR A O 1
ATOM 722 N N . ALA A 1 94 ? 85.818 23.254 -104.734 1.00 71.56 94 ALA A N 1
ATOM 723 C CA . ALA A 1 94 ? 85.466 22.452 -105.901 1.00 71.56 94 ALA A CA 1
ATOM 724 C C . ALA A 1 94 ? 85.970 21.006 -105.770 1.00 71.56 94 ALA A C 1
ATOM 726 O O . ALA A 1 94 ? 85.209 20.076 -106.024 1.00 71.56 94 ALA A O 1
ATOM 727 N N . GLU A 1 95 ? 87.206 20.804 -105.300 1.00 75.44 95 GLU A N 1
ATOM 728 C CA . GLU A 1 95 ? 87.727 19.459 -105.016 1.00 75.44 95 GLU A CA 1
ATOM 729 C C . GLU A 1 95 ? 86.972 18.786 -103.863 1.00 75.44 95 GLU A C 1
ATOM 731 O O . GLU A 1 95 ? 86.662 17.595 -103.924 1.00 75.44 95 GLU A O 1
ATOM 736 N N . PHE A 1 96 ? 86.625 19.542 -102.818 1.00 78.12 96 PHE A N 1
ATOM 737 C CA . PHE A 1 96 ? 85.831 19.022 -101.708 1.00 78.12 96 PHE A CA 1
ATOM 738 C C . PHE A 1 96 ? 84.417 18.634 -102.155 1.00 78.12 96 PHE A C 1
ATOM 740 O O . PHE A 1 96 ? 83.939 17.559 -101.794 1.00 78.12 96 PHE A O 1
ATOM 747 N N . ASP A 1 97 ? 83.767 19.454 -102.981 1.00 76.44 97 ASP A N 1
ATOM 748 C CA . ASP A 1 97 ? 82.450 19.150 -103.539 1.00 76.44 97 ASP A CA 1
ATOM 749 C C . ASP A 1 97 ? 82.508 17.948 -104.487 1.00 76.44 97 ASP A C 1
ATOM 751 O O . ASP A 1 97 ? 81.598 17.120 -104.473 1.00 76.44 97 ASP A O 1
ATOM 755 N N . GLU A 1 98 ? 83.583 17.775 -105.257 1.00 80.44 98 GLU A N 1
ATOM 756 C CA . GLU A 1 98 ? 83.770 16.599 -106.108 1.00 80.44 98 GLU A CA 1
ATOM 757 C C . GLU A 1 98 ? 83.966 15.322 -105.279 1.00 80.44 98 GLU A C 1
ATOM 759 O O . GLU A 1 98 ? 83.303 14.315 -105.538 1.00 80.44 98 GLU A O 1
ATOM 764 N N . ILE A 1 99 ? 84.777 15.370 -104.217 1.00 81.38 99 ILE A N 1
ATOM 765 C CA . ILE A 1 99 ? 84.943 14.251 -103.277 1.00 81.38 99 ILE A CA 1
ATOM 766 C C . ILE A 1 99 ? 83.620 13.937 -102.568 1.00 81.38 99 ILE A C 1
ATOM 768 O O . ILE A 1 99 ? 83.246 12.769 -102.454 1.00 81.38 99 ILE A O 1
ATOM 772 N N . MET A 1 100 ? 82.872 14.950 -102.127 1.00 78.12 100 MET A N 1
ATOM 773 C CA . MET A 1 100 ? 81.567 14.760 -101.488 1.00 78.12 100 MET A CA 1
ATOM 774 C C . MET A 1 100 ? 80.537 14.196 -102.466 1.00 78.12 100 MET A C 1
ATOM 776 O O . MET A 1 100 ? 79.761 13.316 -102.096 1.00 78.12 100 MET A O 1
ATOM 780 N N . THR A 1 101 ? 80.566 14.622 -103.727 1.00 79.69 101 THR A N 1
ATOM 781 C CA . THR A 1 101 ? 79.696 14.085 -104.778 1.00 79.69 101 THR A CA 1
ATOM 782 C C . THR A 1 101 ? 80.051 12.630 -105.078 1.00 79.69 101 THR A C 1
ATOM 784 O O . THR A 1 101 ? 79.155 11.789 -105.163 1.00 79.69 101 THR A O 1
ATOM 787 N N . GLN A 1 102 ? 81.339 12.286 -105.152 1.00 80.50 102 GLN A N 1
ATOM 788 C CA . GLN A 1 102 ? 81.788 10.902 -105.319 1.00 80.50 102 GLN A CA 1
ATOM 789 C C . GLN A 1 102 ? 81.410 10.032 -104.114 1.00 80.50 102 GLN A C 1
ATOM 791 O O . GLN A 1 102 ? 80.924 8.918 -104.305 1.00 80.50 102 GLN A O 1
ATOM 796 N N . LEU A 1 103 ? 81.535 10.543 -102.884 1.00 76.62 103 LEU A N 1
ATOM 797 C CA . LEU A 1 103 ? 81.131 9.842 -101.662 1.00 76.62 103 LEU A CA 1
ATOM 798 C C . LEU A 1 103 ? 79.613 9.602 -101.622 1.00 76.62 103 LEU A C 1
ATOM 800 O O . LEU A 1 103 ? 79.174 8.497 -101.309 1.00 76.62 103 LEU A O 1
ATOM 804 N N . ILE A 1 104 ? 78.806 10.604 -101.988 1.00 75.94 104 ILE A N 1
ATOM 805 C CA . ILE A 1 104 ? 77.344 10.486 -102.103 1.00 75.94 104 ILE A CA 1
ATOM 806 C C . ILE A 1 104 ? 76.973 9.464 -103.184 1.00 75.94 104 ILE A C 1
ATOM 808 O O . ILE A 1 104 ? 76.093 8.632 -102.963 1.00 75.94 104 ILE A O 1
ATOM 812 N N . THR A 1 105 ? 77.675 9.473 -104.317 1.00 75.12 105 THR A N 1
ATOM 813 C CA . THR A 1 105 ? 77.447 8.525 -105.417 1.00 75.12 105 THR A CA 1
ATOM 814 C C . THR A 1 105 ? 77.800 7.093 -104.995 1.00 75.12 105 THR A C 1
ATOM 816 O O . THR A 1 105 ? 77.028 6.168 -105.246 1.00 75.12 105 THR A O 1
ATOM 819 N N . LEU A 1 106 ? 78.909 6.898 -104.270 1.00 72.31 106 LEU A N 1
ATOM 820 C CA . LEU A 1 106 ? 79.295 5.596 -103.712 1.00 72.31 106 LEU A CA 1
ATOM 821 C C . LEU A 1 106 ? 78.297 5.098 -102.658 1.00 72.31 106 LEU A C 1
ATOM 823 O O . LEU A 1 106 ? 77.948 3.918 -102.648 1.00 72.31 106 LEU A O 1
ATOM 827 N N . LEU A 1 107 ? 77.798 5.991 -101.798 1.00 68.75 107 LEU A N 1
ATOM 828 C CA . LEU A 1 107 ? 76.778 5.660 -100.801 1.00 68.75 107 LEU A CA 1
ATOM 829 C C . LEU A 1 107 ? 75.440 5.281 -101.453 1.00 68.75 107 LEU A C 1
ATOM 831 O O . LEU A 1 107 ? 74.779 4.358 -100.983 1.00 68.75 107 LEU A O 1
ATOM 835 N N . GLN A 1 108 ? 75.059 5.923 -102.560 1.00 65.25 108 GLN A N 1
ATOM 836 C CA . GLN A 1 108 ? 73.875 5.545 -103.342 1.00 65.25 108 GLN A CA 1
ATOM 837 C C . GLN A 1 108 ? 74.054 4.212 -104.086 1.00 65.25 108 GLN A C 1
ATOM 839 O O . GLN A 1 108 ? 73.082 3.483 -104.267 1.00 65.25 108 GLN A O 1
ATOM 844 N N . GLN A 1 109 ? 75.282 3.858 -104.474 1.00 61.09 109 GLN A N 1
ATOM 845 C CA . GLN A 1 109 ? 75.594 2.596 -105.151 1.00 61.09 109 GLN A CA 1
ATOM 846 C C . GLN A 1 109 ? 75.620 1.387 -104.197 1.00 61.09 109 GLN A C 1
ATOM 848 O O . GLN A 1 109 ? 75.285 0.276 -104.608 1.00 61.09 109 GLN A O 1
ATOM 853 N N . TYR A 1 110 ? 75.985 1.592 -102.926 1.00 58.38 110 TYR A N 1
ATOM 854 C CA . TYR A 1 110 ? 76.063 0.533 -101.908 1.00 58.38 110 TYR A CA 1
ATOM 855 C C . TYR A 1 110 ? 74.792 0.348 -101.066 1.00 58.38 110 TYR A C 1
ATOM 857 O O . TYR A 1 110 ? 74.729 -0.585 -100.265 1.00 58.38 110 TYR A O 1
ATOM 865 N N . VAL A 1 111 ? 73.764 1.180 -101.263 1.00 60.88 111 VAL A N 1
ATOM 866 C CA . VAL A 1 111 ? 72.439 1.000 -100.651 1.00 60.88 111 VAL A CA 1
ATOM 867 C C . VAL A 1 111 ? 71.429 0.647 -101.749 1.00 60.88 111 VAL A C 1
ATOM 869 O O . VAL A 1 111 ? 70.797 1.545 -102.307 1.00 60.88 111 VAL A O 1
ATOM 872 N N . PRO A 1 112 ? 71.222 -0.645 -102.077 1.00 56.81 112 PRO A N 1
ATOM 873 C CA . PRO A 1 112 ? 70.093 -1.047 -102.901 1.00 56.81 112 PRO A CA 1
ATOM 874 C C . PRO A 1 112 ? 68.816 -0.708 -102.127 1.00 56.81 112 PRO A C 1
ATOM 876 O O . PRO A 1 112 ? 68.440 -1.384 -101.170 1.00 56.81 112 PRO A O 1
ATOM 879 N N . THR A 1 113 ? 68.158 0.384 -102.502 1.00 59.09 113 THR A N 1
ATOM 880 C CA . THR A 1 113 ? 66.838 0.740 -101.985 1.00 59.09 113 THR A CA 1
ATOM 881 C C . THR A 1 113 ? 65.827 -0.155 -102.685 1.00 59.09 113 THR A C 1
ATOM 883 O O . THR A 1 113 ? 65.274 0.197 -103.722 1.00 59.09 113 THR A O 1
ATOM 886 N N . ASP A 1 114 ? 65.592 -1.349 -102.141 1.00 63.97 114 ASP A N 1
ATOM 887 C CA . ASP A 1 114 ? 64.441 -2.151 -102.543 1.00 63.97 114 ASP A CA 1
ATOM 888 C C . ASP A 1 114 ? 63.171 -1.391 -102.115 1.00 63.97 114 ASP A C 1
ATOM 890 O O . ASP A 1 114 ? 62.750 -1.401 -100.956 1.00 63.97 114 ASP A O 1
ATOM 894 N N . ILE A 1 115 ? 62.603 -0.623 -103.049 1.00 66.62 115 ILE A N 1
ATOM 895 C CA . ILE A 1 115 ? 61.451 0.268 -102.829 1.00 66.62 115 ILE A CA 1
ATOM 896 C C . ILE A 1 115 ? 60.253 -0.523 -102.271 1.00 66.62 115 ILE A C 1
ATOM 898 O O . ILE A 1 115 ? 59.433 0.026 -101.530 1.00 66.62 115 ILE A O 1
ATOM 902 N N . SER A 1 116 ? 60.167 -1.824 -102.575 1.00 70.62 116 SER A N 1
ATOM 903 C CA . SER A 1 116 ? 59.134 -2.717 -102.049 1.00 70.62 116 SER A CA 1
ATOM 904 C C . SER A 1 116 ? 59.288 -2.958 -100.541 1.00 70.62 116 SER A C 1
ATOM 906 O O . SER A 1 116 ? 58.312 -2.825 -99.795 1.00 70.62 116 SER A O 1
ATOM 908 N N . PHE A 1 117 ? 60.519 -3.192 -100.078 1.00 76.75 117 PHE A N 1
ATOM 909 C CA . PHE A 1 117 ? 60.866 -3.336 -98.667 1.00 76.75 117 PHE A CA 1
ATOM 910 C C . PHE A 1 117 ? 60.617 -2.035 -97.898 1.00 76.75 117 PHE A C 1
ATOM 912 O O . PHE A 1 117 ? 60.016 -2.050 -96.823 1.00 76.75 117 PHE A O 1
ATOM 919 N N . LEU A 1 118 ? 60.988 -0.887 -98.477 1.00 76.50 118 LEU A N 1
ATOM 920 C CA . LEU A 1 118 ? 60.770 0.416 -97.845 1.00 76.50 118 LEU A CA 1
ATOM 921 C C . LEU A 1 118 ? 59.271 0.722 -97.666 1.00 76.50 118 LEU A C 1
ATOM 923 O O . LEU A 1 118 ? 58.867 1.194 -96.605 1.00 76.50 118 LEU A O 1
ATOM 927 N N . ARG A 1 119 ? 58.432 0.387 -98.658 1.00 79.06 119 ARG A N 1
ATOM 928 C CA . ARG A 1 119 ? 56.970 0.574 -98.602 1.00 79.06 119 ARG A CA 1
ATOM 929 C C . ARG A 1 119 ? 56.287 -0.357 -97.594 1.00 79.06 119 ARG A C 1
ATOM 931 O O . ARG A 1 119 ? 55.347 0.053 -96.909 1.00 79.06 119 ARG A O 1
ATOM 938 N N . GLN A 1 120 ? 56.752 -1.601 -97.483 1.00 83.69 120 GLN A N 1
ATOM 939 C CA . GLN A 1 120 ? 56.291 -2.530 -96.446 1.00 83.69 120 GLN A CA 1
ATOM 940 C C . GLN A 1 120 ? 56.688 -2.036 -95.052 1.00 83.69 120 GLN A C 1
ATOM 942 O O . GLN A 1 120 ? 55.846 -1.983 -94.160 1.00 83.69 120 GLN A O 1
ATOM 947 N N . HIS A 1 121 ? 57.931 -1.580 -94.885 1.00 83.94 121 HIS A N 1
ATOM 948 C CA . HIS A 1 121 ? 58.424 -1.035 -93.624 1.00 83.94 121 HIS A CA 1
ATOM 949 C C . HIS A 1 121 ? 57.653 0.222 -93.182 1.00 83.94 121 HIS A C 1
ATOM 951 O O . HIS A 1 121 ? 57.311 0.346 -92.008 1.00 83.94 121 HIS A O 1
ATOM 957 N N . THR A 1 122 ? 57.311 1.140 -94.097 1.00 84.31 122 THR A N 1
ATOM 958 C CA . THR A 1 122 ? 56.464 2.299 -93.757 1.00 84.31 122 THR A CA 1
ATOM 959 C C . THR A 1 122 ? 55.042 1.889 -93.379 1.00 84.31 122 THR A C 1
ATOM 961 O O . THR A 1 122 ? 54.493 2.435 -92.430 1.00 84.31 122 THR A O 1
ATOM 964 N N . THR A 1 123 ? 54.466 0.892 -94.059 1.00 87.69 123 THR A N 1
ATOM 965 C CA . THR A 1 123 ? 53.107 0.401 -93.761 1.00 87.69 123 THR A CA 1
ATOM 966 C C . THR A 1 123 ? 53.047 -0.263 -92.384 1.00 87.69 123 THR A C 1
ATOM 968 O O . THR A 1 123 ? 52.168 0.055 -91.588 1.00 87.69 123 THR A O 1
ATOM 971 N N . LEU A 1 124 ? 54.026 -1.117 -92.066 1.00 89.38 124 LEU A N 1
ATOM 972 C CA . LEU A 1 124 ? 54.158 -1.737 -90.745 1.00 89.38 124 LEU A CA 1
ATOM 973 C C . LEU A 1 124 ? 54.410 -0.694 -89.649 1.00 89.38 124 LEU A C 1
ATOM 975 O O . LEU A 1 124 ? 53.834 -0.795 -88.571 1.00 89.38 124 LEU A O 1
ATOM 979 N N . ARG A 1 125 ? 55.221 0.340 -89.916 1.00 89.06 125 ARG A N 1
ATOM 980 C CA . ARG A 1 125 ? 55.421 1.461 -88.983 1.00 89.06 125 ARG A CA 1
ATOM 981 C C . ARG A 1 125 ? 54.109 2.199 -88.704 1.00 89.06 125 ARG A C 1
ATOM 983 O O . ARG A 1 125 ? 53.822 2.494 -87.546 1.00 89.06 125 ARG A O 1
ATOM 990 N N . ASP A 1 126 ? 53.319 2.492 -89.734 1.00 90.69 126 ASP A N 1
ATOM 991 C CA . ASP A 1 126 ? 52.023 3.157 -89.575 1.00 90.69 126 ASP A CA 1
ATOM 992 C C . ASP A 1 126 ? 51.028 2.281 -88.802 1.00 90.69 126 ASP A C 1
ATOM 994 O O . ASP A 1 126 ? 50.243 2.788 -87.999 1.00 90.69 126 ASP A O 1
ATOM 998 N N . GLU A 1 127 ? 51.068 0.965 -89.009 1.00 92.06 127 GLU A N 1
ATOM 999 C CA . GLU A 1 127 ? 50.248 -0.003 -88.281 1.00 92.06 127 GLU A CA 1
ATOM 1000 C C . GLU A 1 127 ? 50.664 -0.116 -86.807 1.00 92.06 127 GLU A C 1
ATOM 1002 O O . GLU A 1 127 ? 49.805 -0.029 -85.932 1.00 92.06 127 GLU A O 1
ATOM 1007 N N . ILE A 1 128 ? 51.968 -0.153 -86.507 1.00 91.06 128 ILE A N 1
ATOM 1008 C CA . ILE A 1 128 ? 52.495 -0.064 -85.134 1.00 91.06 128 ILE A CA 1
ATOM 1009 C C . ILE A 1 128 ? 52.066 1.253 -84.475 1.00 91.06 128 ILE A C 1
ATOM 1011 O O . ILE A 1 128 ? 51.590 1.243 -83.343 1.00 91.06 128 ILE A O 1
ATOM 1015 N N . HIS A 1 129 ? 52.157 2.388 -85.176 1.00 90.94 129 HIS A N 1
ATOM 1016 C CA . HIS A 1 129 ? 51.698 3.672 -84.640 1.00 90.94 129 HIS A CA 1
ATOM 1017 C C . HIS A 1 129 ? 50.189 3.703 -84.377 1.00 90.94 129 HIS A C 1
ATOM 1019 O O . HIS A 1 129 ? 49.758 4.296 -83.386 1.00 90.94 129 HIS A O 1
ATOM 1025 N N . LYS A 1 130 ? 49.372 3.079 -85.236 1.00 92.56 130 LYS A N 1
ATOM 1026 C CA . LYS A 1 130 ? 47.927 2.939 -85.003 1.00 92.56 130 LYS A CA 1
ATOM 1027 C C . LYS A 1 130 ? 47.647 2.079 -83.775 1.00 92.56 130 LYS A C 1
ATOM 1029 O O . LYS A 1 130 ? 46.846 2.502 -82.945 1.00 92.56 130 LYS A O 1
ATOM 1034 N N . LEU A 1 131 ? 48.328 0.940 -83.645 1.00 92.88 131 LEU A N 1
ATOM 1035 C CA . LEU A 1 131 ? 48.207 0.049 -82.493 1.00 92.88 131 LEU A CA 1
ATOM 1036 C C . LEU A 1 131 ? 48.628 0.750 -81.199 1.00 92.88 131 LEU A C 1
ATOM 1038 O O . LEU A 1 131 ? 47.841 0.779 -80.267 1.00 92.88 131 LEU A O 1
ATOM 1042 N N . TRP A 1 132 ? 49.777 1.429 -81.161 1.00 92.50 132 TRP A N 1
ATOM 1043 C CA . TRP A 1 132 ? 50.207 2.213 -79.992 1.00 92.50 132 TRP A CA 1
ATOM 1044 C C . TRP A 1 132 ? 49.240 3.341 -79.639 1.00 92.50 132 TRP A C 1
ATOM 1046 O O . TRP A 1 132 ? 49.009 3.628 -78.470 1.00 92.50 132 TRP A O 1
ATOM 1056 N N . LYS A 1 133 ? 48.648 4.001 -80.640 1.00 92.25 133 LYS A N 1
ATOM 1057 C CA . LYS A 1 133 ? 47.646 5.046 -80.400 1.00 92.25 133 LYS A CA 1
ATOM 1058 C C . LYS A 1 133 ? 46.333 4.473 -79.865 1.00 92.25 133 LYS A C 1
ATOM 1060 O O . LYS A 1 133 ? 45.614 5.187 -79.171 1.00 92.25 133 LYS A O 1
ATOM 1065 N N . GLN A 1 134 ? 45.988 3.243 -80.231 1.00 91.81 134 GLN A N 1
ATOM 1066 C CA . GLN A 1 134 ? 44.835 2.536 -79.688 1.00 91.81 134 GLN A CA 1
ATOM 1067 C C . GLN A 1 134 ? 45.116 2.054 -78.260 1.00 91.81 134 GLN A C 1
ATOM 1069 O O . GLN A 1 134 ? 44.298 2.318 -77.389 1.00 91.81 134 GLN A O 1
ATOM 1074 N N . ASP A 1 135 ? 46.294 1.481 -78.021 1.00 92.19 135 ASP A N 1
ATOM 1075 C CA . ASP A 1 135 ? 46.780 1.018 -76.715 1.00 92.19 135 ASP A CA 1
ATOM 1076 C C . ASP A 1 135 ? 46.839 2.166 -75.691 1.00 92.19 135 ASP A C 1
ATOM 1078 O O . ASP A 1 135 ? 46.263 2.095 -74.613 1.00 92.19 135 ASP A O 1
ATOM 1082 N N . ALA A 1 136 ? 47.381 3.323 -76.085 1.00 90.50 136 ALA A N 1
ATOM 1083 C CA . ALA A 1 136 ? 47.400 4.514 -75.233 1.00 90.50 136 ALA A CA 1
ATOM 1084 C C . ALA A 1 136 ? 45.995 5.072 -74.915 1.00 90.50 136 ALA A C 1
ATOM 1086 O O . ALA A 1 136 ? 45.814 5.769 -73.915 1.00 90.50 136 ALA A O 1
ATOM 1087 N N . LYS A 1 137 ? 44.995 4.820 -75.774 1.00 92.12 137 LYS A N 1
ATOM 1088 C CA . LYS A 1 137 ? 43.602 5.208 -75.500 1.00 92.12 137 LYS A CA 1
ATOM 1089 C C . LYS A 1 137 ? 42.941 4.237 -74.534 1.00 92.12 137 LYS A C 1
ATOM 1091 O O . LYS A 1 137 ? 42.292 4.707 -73.606 1.00 92.12 137 LYS A O 1
ATOM 1096 N N . THR A 1 138 ? 43.117 2.933 -74.742 1.00 92.50 138 THR A N 1
ATOM 1097 C CA . THR A 1 138 ? 42.599 1.907 -73.830 1.00 92.50 138 THR A CA 1
ATOM 1098 C C . THR A 1 138 ? 43.232 2.049 -72.451 1.00 92.50 138 THR A C 1
ATOM 1100 O O . THR A 1 138 ? 42.501 2.077 -71.474 1.00 92.50 138 THR A O 1
ATOM 1103 N N . ASP A 1 139 ? 44.534 2.334 -72.364 1.00 93.00 139 ASP A N 1
ATOM 1104 C CA . ASP A 1 139 ? 45.208 2.646 -71.097 1.00 93.00 139 ASP A CA 1
ATOM 1105 C C . ASP A 1 139 ? 44.606 3.873 -70.396 1.00 93.00 139 ASP A C 1
ATOM 1107 O O . ASP A 1 139 ? 44.461 3.903 -69.173 1.00 93.00 139 ASP A O 1
ATOM 1111 N N . GLY A 1 140 ? 44.249 4.913 -71.156 1.00 92.25 140 GLY A N 1
ATOM 1112 C CA . GLY A 1 140 ? 43.596 6.103 -70.611 1.00 92.25 140 GLY A CA 1
ATOM 1113 C C . GLY A 1 140 ? 42.181 5.821 -70.093 1.00 92.25 140 GLY A C 1
ATOM 1114 O O . GLY A 1 140 ? 41.781 6.363 -69.059 1.00 92.25 140 GLY A O 1
ATOM 1115 N N . GLU A 1 141 ? 41.430 4.973 -70.795 1.00 94.06 141 GLU A N 1
ATOM 1116 C CA . GLU A 1 141 ? 40.100 4.512 -70.387 1.00 94.06 141 GLU A CA 1
ATOM 1117 C C . GLU A 1 141 ? 40.179 3.597 -69.159 1.00 94.06 141 GLU A C 1
ATOM 1119 O O . GLU A 1 141 ? 39.446 3.825 -68.197 1.00 94.06 141 GLU A O 1
ATOM 1124 N N . ASP A 1 142 ? 41.130 2.667 -69.122 1.00 94.25 142 ASP A N 1
ATOM 1125 C CA . ASP A 1 142 ? 41.380 1.770 -67.993 1.00 94.25 142 ASP A CA 1
ATOM 1126 C C . ASP A 1 142 ? 41.807 2.549 -66.748 1.00 94.25 142 ASP A C 1
ATOM 1128 O O . ASP A 1 142 ? 41.270 2.334 -65.663 1.00 94.25 142 ASP A O 1
ATOM 1132 N N . GLN A 1 143 ? 42.696 3.539 -66.885 1.00 94.44 143 GLN A N 1
ATOM 1133 C CA . GLN A 1 143 ? 43.058 4.426 -65.775 1.00 94.44 143 GLN A CA 1
ATOM 1134 C C . GLN A 1 143 ? 41.867 5.244 -65.268 1.00 94.44 143 GLN A C 1
ATOM 1136 O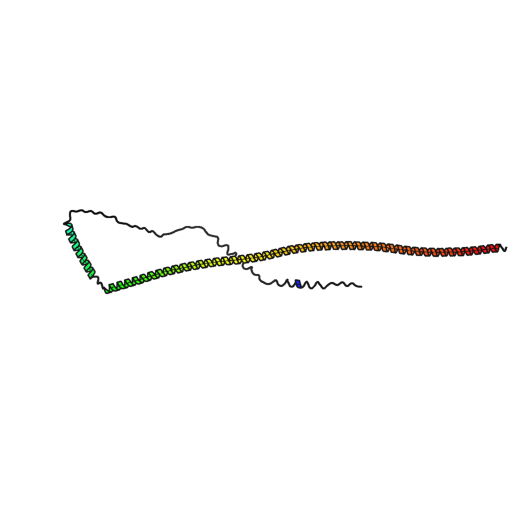 O . GLN A 1 143 ? 41.771 5.524 -64.069 1.00 94.44 143 GLN A O 1
ATOM 1141 N N . ARG A 1 144 ? 40.962 5.661 -66.159 1.00 95.69 144 ARG A N 1
ATOM 1142 C CA . ARG A 1 144 ? 39.750 6.389 -65.773 1.00 95.69 144 ARG A CA 1
ATOM 1143 C C . ARG A 1 144 ? 38.779 5.476 -65.026 1.00 95.69 144 ARG A C 1
ATOM 1145 O O . ARG A 1 144 ? 38.309 5.868 -63.962 1.00 95.69 144 ARG A O 1
ATOM 1152 N N . LEU A 1 145 ? 38.519 4.281 -65.550 1.00 95.75 145 LEU A N 1
ATOM 1153 C CA . LEU A 1 145 ? 37.659 3.282 -64.915 1.00 95.75 145 LEU A CA 1
ATOM 1154 C C . LEU A 1 145 ? 38.230 2.833 -63.567 1.00 95.75 145 LEU A C 1
ATOM 1156 O O . LEU A 1 145 ? 37.483 2.694 -62.604 1.00 95.75 145 LEU A O 1
ATOM 1160 N N . GLN A 1 146 ? 39.551 2.685 -63.464 1.00 95.94 146 GLN A N 1
ATOM 1161 C CA . GLN A 1 146 ? 40.226 2.354 -62.213 1.00 95.94 146 GLN A CA 1
ATOM 1162 C C . GLN A 1 146 ? 40.016 3.444 -61.155 1.00 95.94 146 GLN A C 1
ATOM 1164 O O . GLN A 1 146 ? 39.657 3.133 -60.022 1.00 95.94 146 GLN A O 1
ATOM 1169 N N . LYS A 1 147 ? 40.164 4.724 -61.526 1.00 96.50 147 LYS A N 1
ATOM 1170 C CA . LYS A 1 147 ? 39.867 5.845 -60.618 1.00 96.50 147 LYS A CA 1
ATOM 1171 C C . LYS A 1 147 ? 38.405 5.849 -60.181 1.00 96.50 147 LYS A C 1
ATOM 1173 O O . LYS A 1 147 ? 38.128 6.053 -59.005 1.00 96.50 147 LYS A O 1
ATOM 1178 N N . GLU A 1 148 ? 37.484 5.598 -61.106 1.00 97.00 148 GLU A N 1
ATOM 1179 C CA . GLU A 1 148 ? 36.051 5.556 -60.808 1.00 97.00 148 GLU A CA 1
ATOM 1180 C C . GLU A 1 148 ? 35.698 4.390 -59.870 1.00 97.00 148 GLU A C 1
ATOM 1182 O O . GLU A 1 148 ? 34.950 4.576 -58.911 1.00 97.00 148 GLU A O 1
ATOM 1187 N N . LEU A 1 149 ? 36.300 3.212 -60.067 1.00 96.75 149 LEU A N 1
ATOM 1188 C CA . LEU A 1 149 ? 36.176 2.076 -59.149 1.00 96.75 149 LEU A CA 1
ATOM 1189 C C . LEU A 1 149 ? 36.739 2.389 -57.761 1.00 96.75 149 LEU A C 1
ATOM 1191 O O . LEU A 1 149 ? 36.104 2.051 -56.762 1.00 96.75 149 LEU A O 1
ATOM 1195 N N . ASP A 1 150 ? 37.903 3.031 -57.681 1.00 97.06 150 ASP A N 1
ATOM 1196 C CA . ASP A 1 150 ? 38.515 3.401 -56.404 1.00 97.06 150 ASP A CA 1
ATOM 1197 C C . ASP A 1 150 ? 37.686 4.464 -55.665 1.00 97.06 150 ASP A C 1
ATOM 1199 O O . ASP A 1 150 ? 37.508 4.377 -54.447 1.00 97.06 150 ASP A O 1
ATOM 1203 N N . ASP A 1 151 ? 37.096 5.420 -56.383 1.00 97.44 151 ASP A N 1
ATOM 1204 C CA . ASP A 1 151 ? 36.190 6.411 -55.800 1.00 97.44 151 ASP A CA 1
ATOM 1205 C C . ASP A 1 151 ? 34.869 5.784 -55.335 1.00 97.44 151 ASP A C 1
ATOM 1207 O O . ASP A 1 151 ? 34.382 6.111 -54.250 1.00 97.44 151 ASP A O 1
ATOM 1211 N N . LEU A 1 152 ? 34.304 4.842 -56.096 1.00 96.69 152 LEU A N 1
ATOM 1212 C CA . LEU A 1 152 ? 33.117 4.089 -55.680 1.00 96.69 152 LEU A CA 1
ATOM 1213 C C . LEU A 1 152 ? 33.393 3.217 -54.449 1.00 96.69 152 LEU A C 1
ATOM 1215 O O . LEU A 1 152 ? 32.546 3.149 -53.558 1.00 96.69 152 LEU A O 1
ATOM 1219 N N . ARG A 1 153 ? 34.575 2.593 -54.360 1.00 97.25 153 ARG A N 1
ATOM 1220 C CA . ARG A 1 153 ? 35.005 1.832 -53.174 1.00 97.25 153 ARG A CA 1
ATOM 1221 C C . ARG A 1 153 ? 35.077 2.724 -51.941 1.00 97.25 153 ARG A C 1
ATOM 1223 O O . ARG A 1 153 ? 34.439 2.415 -50.943 1.00 97.25 153 ARG A O 1
ATOM 1230 N N . ARG A 1 154 ? 35.729 3.888 -52.041 1.00 96.81 154 ARG A N 1
ATOM 1231 C CA . ARG A 1 154 ? 35.766 4.868 -50.940 1.00 96.81 154 ARG A CA 1
ATOM 1232 C C . ARG A 1 154 ? 34.369 5.317 -50.522 1.00 96.81 154 ARG A C 1
ATOM 1234 O O . ARG A 1 154 ? 34.088 5.420 -49.332 1.00 96.81 154 ARG A O 1
ATOM 1241 N N . GLN A 1 155 ? 33.480 5.579 -51.482 1.00 97.25 155 GLN A N 1
ATOM 1242 C CA . GLN A 1 155 ? 32.098 5.956 -51.177 1.00 97.25 155 GLN A CA 1
ATOM 1243 C C . GLN A 1 155 ? 31.336 4.838 -50.459 1.00 97.25 155 GLN A C 1
ATOM 1245 O O . GLN A 1 155 ? 30.534 5.128 -49.569 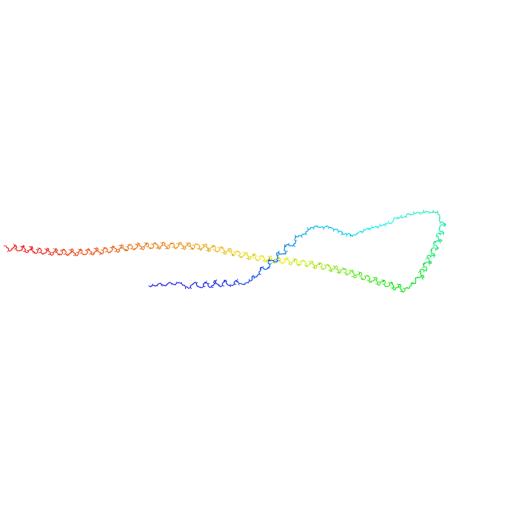1.00 97.25 155 GLN A O 1
ATOM 1250 N N . LEU A 1 156 ? 31.567 3.578 -50.835 1.00 97.06 156 LEU A N 1
ATOM 1251 C CA . LEU A 1 156 ? 30.975 2.428 -50.162 1.00 97.06 156 LEU A CA 1
ATOM 1252 C C . LEU A 1 156 ? 31.487 2.315 -48.723 1.00 97.06 156 LEU A C 1
ATOM 1254 O O . LEU A 1 156 ? 30.663 2.229 -47.817 1.00 97.06 156 LEU A O 1
ATOM 1258 N N . ASP A 1 157 ? 32.800 2.414 -48.512 1.00 97.31 157 ASP A N 1
ATOM 1259 C CA . ASP A 1 157 ? 33.422 2.349 -47.183 1.00 97.31 157 ASP A CA 1
ATOM 1260 C C . ASP A 1 157 ? 32.904 3.472 -46.269 1.00 97.31 157 ASP A C 1
ATOM 1262 O O . ASP A 1 157 ? 32.526 3.241 -45.119 1.00 97.31 157 ASP A O 1
ATOM 1266 N N . MET A 1 158 ? 32.794 4.697 -46.799 1.00 96.75 158 MET A N 1
ATOM 1267 C CA . MET A 1 158 ? 32.220 5.831 -46.067 1.00 96.75 158 MET A CA 1
ATOM 1268 C C . MET A 1 158 ? 30.760 5.586 -45.678 1.00 96.75 158 MET A C 1
ATOM 1270 O O . MET A 1 158 ? 30.363 5.886 -44.552 1.00 96.75 158 MET A O 1
ATOM 1274 N N . LYS A 1 159 ? 29.948 5.045 -46.594 1.00 96.62 159 LYS A N 1
ATOM 1275 C CA . LYS A 1 159 ? 28.543 4.725 -46.308 1.00 96.62 159 LYS A CA 1
ATOM 1276 C C . LYS A 1 159 ? 28.410 3.584 -45.305 1.00 96.62 159 LYS A C 1
ATOM 1278 O O . LYS A 1 159 ? 27.531 3.658 -44.454 1.00 96.62 159 LYS A O 1
ATOM 1283 N N . GLN A 1 160 ? 29.264 2.566 -45.381 1.00 97.56 160 GLN A N 1
ATOM 1284 C CA . GLN A 1 160 ? 29.292 1.460 -44.423 1.00 97.56 160 GLN A CA 1
ATOM 1285 C C . GLN A 1 160 ? 29.625 1.963 -43.018 1.00 97.56 160 GLN A C 1
ATOM 1287 O O . GLN A 1 160 ? 28.850 1.728 -42.097 1.00 97.56 160 GLN A O 1
ATOM 1292 N N . SER A 1 161 ? 30.682 2.763 -42.868 1.00 96.19 161 SER A N 1
ATOM 1293 C CA . SER A 1 161 ? 31.035 3.372 -41.579 1.00 96.19 161 SER A CA 1
ATOM 1294 C C . SER A 1 161 ? 29.926 4.292 -41.039 1.00 96.19 161 SER A C 1
ATOM 1296 O O . SER A 1 161 ? 29.595 4.267 -39.850 1.00 96.19 161 SER A O 1
ATOM 1298 N N . ALA A 1 162 ? 29.277 5.072 -41.910 1.00 96.75 162 ALA A N 1
ATOM 1299 C CA . ALA A 1 162 ? 28.135 5.896 -41.517 1.00 96.75 162 ALA A CA 1
ATOM 1300 C C . ALA A 1 162 ? 26.934 5.052 -41.048 1.00 96.75 162 ALA A C 1
ATOM 1302 O O . ALA A 1 162 ? 26.207 5.456 -40.145 1.00 96.75 162 ALA A O 1
ATOM 1303 N N . LEU A 1 163 ? 26.722 3.874 -41.633 1.00 96.88 163 LEU A N 1
ATOM 1304 C CA . LEU A 1 163 ? 25.650 2.969 -41.228 1.00 96.88 163 LEU A CA 1
ATOM 1305 C C . LEU A 1 163 ? 25.966 2.304 -39.881 1.00 96.88 163 LEU A C 1
ATOM 1307 O O . LEU A 1 163 ? 25.118 2.312 -38.996 1.00 96.88 163 LEU A O 1
ATOM 1311 N N . GLU A 1 164 ? 27.206 1.860 -39.669 1.00 97.00 164 GLU A N 1
ATOM 1312 C CA . GLU A 1 164 ? 27.668 1.311 -38.384 1.00 97.00 164 GLU A CA 1
ATOM 1313 C C . GLU A 1 164 ? 27.512 2.314 -37.234 1.00 97.00 164 GLU A C 1
ATOM 1315 O O . GLU A 1 164 ? 27.033 1.974 -36.152 1.00 97.00 164 GLU A O 1
ATOM 1320 N N . THR A 1 165 ? 27.875 3.579 -37.464 1.00 96.75 165 THR A N 1
ATOM 1321 C CA . THR A 1 165 ? 27.686 4.640 -36.459 1.00 96.75 165 THR A CA 1
ATOM 1322 C C . THR A 1 165 ? 26.209 4.869 -36.140 1.00 96.75 165 THR A C 1
ATOM 1324 O O . THR A 1 165 ? 25.855 4.995 -34.967 1.00 96.75 165 THR A O 1
ATOM 1327 N N . LYS A 1 166 ? 25.328 4.844 -37.148 1.00 96.50 166 LYS A N 1
ATOM 1328 C CA . LYS A 1 166 ? 23.874 4.943 -36.945 1.00 96.50 166 LYS A CA 1
ATOM 1329 C C . LYS A 1 166 ? 23.298 3.741 -36.202 1.00 96.50 166 LYS A C 1
ATOM 1331 O O . LYS A 1 166 ? 22.444 3.934 -35.339 1.00 96.50 166 LYS A O 1
ATOM 1336 N N . ASP A 1 167 ? 23.789 2.536 -36.468 1.00 96.56 167 ASP A N 1
ATOM 1337 C CA . ASP A 1 167 ? 23.383 1.330 -35.742 1.00 96.56 167 ASP A CA 1
ATOM 1338 C C . ASP A 1 167 ? 23.789 1.399 -34.265 1.00 96.56 167 ASP A C 1
ATOM 1340 O O . ASP A 1 167 ? 23.008 1.044 -33.378 1.00 96.56 167 ASP A O 1
ATOM 1344 N N . ILE A 1 168 ? 24.993 1.898 -33.967 1.00 97.00 168 ILE A N 1
ATOM 1345 C CA . ILE A 1 168 ? 25.443 2.117 -32.586 1.00 97.00 168 ILE A CA 1
ATOM 1346 C C . ILE A 1 168 ? 24.556 3.161 -31.891 1.00 97.00 168 ILE A C 1
ATOM 1348 O O . ILE A 1 168 ? 24.099 2.924 -30.770 1.00 97.00 168 ILE A O 1
ATOM 1352 N N . GLU A 1 169 ? 24.271 4.288 -32.550 1.00 97.12 169 GLU A N 1
ATOM 1353 C CA . GLU A 1 169 ? 23.379 5.327 -32.019 1.00 97.12 169 GLU A CA 1
ATOM 1354 C C . GLU A 1 169 ? 21.979 4.769 -31.724 1.00 97.12 169 GLU A C 1
ATOM 1356 O O . GLU A 1 169 ? 21.459 4.960 -30.624 1.00 97.12 169 GLU A O 1
ATOM 1361 N N . LEU A 1 170 ? 21.387 4.021 -32.656 1.00 97.38 170 LEU A N 1
ATOM 1362 C CA . LEU A 1 170 ? 20.053 3.443 -32.494 1.00 97.38 170 LEU A CA 1
ATOM 1363 C C . LEU A 1 170 ? 20.002 2.434 -31.342 1.00 97.38 170 LEU A C 1
ATOM 1365 O O . LEU A 1 170 ? 19.089 2.487 -30.518 1.00 97.38 170 LEU A O 1
ATOM 1369 N N . ASN A 1 171 ? 21.010 1.569 -31.222 1.00 97.06 171 ASN A N 1
ATOM 1370 C CA . ASN A 1 171 ? 21.118 0.641 -30.097 1.00 97.06 171 ASN A CA 1
ATOM 1371 C C . ASN A 1 171 ? 21.267 1.374 -28.755 1.00 97.06 171 ASN A C 1
ATOM 1373 O O . ASN A 1 171 ? 20.702 0.946 -27.747 1.00 97.06 171 ASN A O 1
ATOM 1377 N N . SER A 1 172 ? 21.997 2.493 -28.733 1.00 97.69 172 SER A N 1
ATOM 1378 C CA . SER A 1 172 ? 22.151 3.313 -27.527 1.00 97.69 172 SER A CA 1
ATOM 1379 C C . SER A 1 172 ? 20.835 3.977 -27.105 1.00 97.69 172 SER A C 1
ATOM 1381 O O . SER A 1 172 ? 20.517 4.005 -25.915 1.00 97.69 172 SER A O 1
ATOM 1383 N N . LEU A 1 173 ? 20.034 4.441 -28.071 1.00 97.94 173 LEU A N 1
ATOM 1384 C CA . LEU A 1 173 ? 18.711 5.014 -27.828 1.00 97.94 173 LEU A CA 1
ATOM 1385 C C . LEU A 1 173 ? 17.722 3.956 -27.336 1.00 97.94 173 LEU A C 1
ATOM 1387 O O . LEU A 1 173 ? 17.014 4.204 -26.364 1.00 97.94 173 LEU A O 1
ATOM 1391 N N . LEU A 1 174 ? 17.728 2.765 -27.938 1.00 97.94 174 LEU A N 1
ATOM 1392 C CA . LEU A 1 174 ? 16.895 1.647 -27.493 1.00 97.94 174 LEU A CA 1
ATOM 1393 C C . LEU A 1 174 ? 17.214 1.253 -26.044 1.00 97.94 174 LEU A C 1
ATOM 1395 O O . LEU A 1 174 ? 16.311 1.027 -25.239 1.00 97.94 174 LEU A O 1
ATOM 1399 N N . LEU A 1 175 ? 18.501 1.204 -25.685 1.00 97.88 175 LEU A N 1
ATOM 1400 C CA . LEU A 1 175 ? 18.915 0.934 -24.310 1.00 97.88 175 LEU A CA 1
ATOM 1401 C C . LEU A 1 175 ? 18.462 2.047 -23.353 1.00 97.88 175 LEU A C 1
ATOM 1403 O O . LEU A 1 175 ? 18.032 1.762 -22.235 1.00 97.88 175 LEU A O 1
ATOM 1407 N N . LEU A 1 176 ? 18.549 3.310 -23.777 1.00 97.81 176 LEU A N 1
ATOM 1408 C CA . LEU A 1 176 ? 18.096 4.444 -22.975 1.00 97.81 176 LEU A CA 1
ATOM 1409 C C . LEU A 1 176 ? 16.586 4.381 -22.714 1.00 97.81 176 LEU A C 1
ATOM 1411 O O . LEU A 1 176 ? 16.167 4.587 -21.577 1.00 97.81 176 LEU A O 1
ATOM 1415 N N . GLU A 1 177 ? 15.787 4.060 -23.730 1.00 97.81 177 GLU A N 1
ATOM 1416 C CA . GLU A 1 177 ? 14.335 3.894 -23.611 1.00 97.81 177 GLU A CA 1
ATOM 1417 C C . GLU A 1 177 ? 13.983 2.762 -22.635 1.00 97.81 177 GLU A C 1
ATOM 1419 O O . GLU A 1 177 ? 13.194 2.962 -21.712 1.00 97.81 177 GLU A O 1
ATOM 1424 N N . GLN A 1 178 ? 14.656 1.611 -22.742 1.00 97.88 178 GLN A N 1
ATOM 1425 C CA . GLN A 1 178 ? 14.478 0.498 -21.801 1.00 97.88 178 GLN A CA 1
ATOM 1426 C C . GLN A 1 178 ? 14.813 0.894 -20.358 1.00 97.88 178 GLN A C 1
ATOM 1428 O O . GLN A 1 178 ? 14.091 0.538 -19.425 1.00 97.88 178 GLN A O 1
ATOM 1433 N N . LEU A 1 179 ? 15.897 1.646 -20.149 1.00 97.56 179 LEU A N 1
ATOM 1434 C CA . LEU A 1 179 ? 16.263 2.138 -18.820 1.00 97.56 179 LEU A CA 1
ATOM 1435 C C . LEU A 1 179 ? 15.255 3.165 -18.290 1.00 97.56 179 LEU A C 1
ATOM 1437 O O . LEU A 1 179 ? 14.981 3.192 -17.090 1.00 97.56 179 LEU A O 1
ATOM 1441 N N . GLN A 1 180 ? 14.692 4.011 -19.152 1.00 97.88 180 GLN A N 1
ATOM 1442 C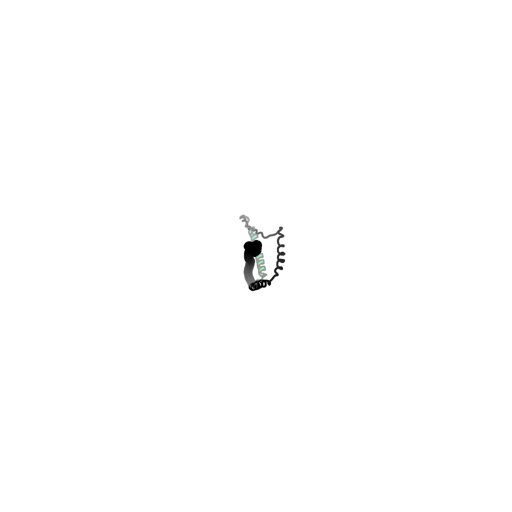 CA . GLN A 1 180 ? 13.641 4.954 -18.769 1.00 97.88 180 GLN A CA 1
ATOM 1443 C C . GLN A 1 180 ? 12.360 4.226 -18.357 1.00 97.88 180 GLN A C 1
ATOM 1445 O O . GLN A 1 180 ? 11.785 4.562 -17.321 1.00 97.88 180 GLN A O 1
ATOM 1450 N N . GLU A 1 181 ? 11.958 3.198 -19.102 1.00 97.62 181 GLU A N 1
ATOM 1451 C CA . GLU A 1 181 ? 10.802 2.372 -18.763 1.00 97.62 181 GLU A CA 1
ATOM 1452 C C . GLU A 1 181 ? 11.002 1.650 -17.422 1.00 97.62 181 GLU A C 1
ATOM 1454 O O . GLU A 1 181 ? 10.149 1.732 -16.538 1.00 97.62 181 GLU A O 1
ATOM 1459 N N . GLN A 1 182 ? 12.163 1.022 -17.212 1.00 97.44 182 GLN A N 1
ATOM 1460 C CA . GLN A 1 182 ? 12.491 0.375 -15.937 1.00 97.44 182 GLN A CA 1
ATOM 1461 C C . GLN A 1 182 ? 12.488 1.365 -14.769 1.00 97.44 182 GLN A C 1
ATOM 1463 O O . GLN A 1 182 ? 11.950 1.064 -13.705 1.00 97.44 182 GLN A O 1
ATOM 1468 N N . ASN A 1 183 ? 13.038 2.566 -14.957 1.00 97.31 183 ASN A N 1
ATOM 1469 C CA . ASN A 1 183 ? 13.007 3.605 -13.929 1.00 97.31 183 ASN A CA 1
ATOM 1470 C C . ASN A 1 183 ? 11.577 4.063 -13.616 1.00 97.31 183 ASN A C 1
ATOM 1472 O O . ASN A 1 183 ? 11.254 4.280 -12.447 1.00 97.31 183 ASN A O 1
ATOM 1476 N N . ALA A 1 184 ? 10.708 4.178 -14.623 1.00 97.44 184 ALA A N 1
ATOM 1477 C CA . ALA A 1 184 ? 9.299 4.501 -14.416 1.00 97.44 184 ALA A CA 1
ATOM 1478 C C . ALA A 1 184 ? 8.579 3.396 -13.623 1.00 97.44 184 ALA A C 1
ATOM 1480 O O . ALA A 1 184 ? 7.859 3.699 -12.670 1.00 97.44 184 ALA A O 1
ATOM 1481 N N . GLN A 1 185 ? 8.833 2.125 -13.948 1.00 97.44 185 GLN A N 1
ATOM 1482 C CA . GLN A 1 185 ? 8.285 0.977 -13.217 1.00 97.44 185 GLN A CA 1
ATOM 1483 C C . GLN A 1 185 ? 8.771 0.940 -11.760 1.00 97.44 185 GLN A C 1
ATOM 1485 O O . GLN A 1 185 ? 7.965 0.785 -10.843 1.00 97.44 185 GLN A O 1
ATOM 1490 N N . ILE A 1 186 ? 10.073 1.144 -11.525 1.00 97.38 186 ILE A N 1
ATOM 1491 C CA . ILE A 1 186 ? 10.652 1.210 -10.174 1.00 97.38 186 ILE A CA 1
ATOM 1492 C C . ILE A 1 186 ? 10.034 2.362 -9.380 1.00 97.38 186 ILE A C 1
ATOM 1494 O O . ILE A 1 186 ? 9.691 2.187 -8.211 1.00 97.38 186 ILE A O 1
ATOM 1498 N N . LYS A 1 187 ? 9.857 3.531 -10.004 1.00 97.81 187 LYS A N 1
ATOM 1499 C CA . LYS A 1 187 ? 9.249 4.693 -9.354 1.00 97.81 187 LYS A CA 1
ATOM 1500 C C . LYS A 1 187 ? 7.801 4.415 -8.940 1.00 97.81 187 LYS A C 1
ATOM 1502 O O . LYS A 1 187 ? 7.451 4.677 -7.794 1.00 97.81 187 LYS A O 1
ATOM 1507 N N . ALA A 1 188 ? 6.995 3.818 -9.818 1.00 96.94 188 ALA A N 1
ATOM 1508 C CA . ALA A 1 188 ? 5.617 3.439 -9.503 1.00 96.94 188 ALA A CA 1
ATOM 1509 C C . ALA A 1 188 ? 5.539 2.384 -8.378 1.00 96.94 188 ALA A C 1
ATOM 1511 O O . ALA A 1 188 ? 4.703 2.480 -7.474 1.00 96.94 188 ALA A O 1
ATOM 1512 N N . ALA A 1 189 ? 6.442 1.398 -8.389 1.00 97.06 189 ALA A N 1
ATOM 1513 C CA . ALA A 1 189 ? 6.536 0.396 -7.329 1.00 97.06 189 ALA A CA 1
ATOM 1514 C C . ALA A 1 189 ? 6.932 1.022 -5.980 1.00 97.06 189 ALA A C 1
ATOM 1516 O O . ALA A 1 189 ? 6.361 0.677 -4.944 1.00 97.06 189 ALA A O 1
ATOM 1517 N N . LEU A 1 190 ? 7.866 1.978 -5.989 1.00 97.38 190 LEU A N 1
ATOM 1518 C CA . LEU A 1 190 ? 8.280 2.710 -4.794 1.00 97.38 190 LEU A CA 1
ATOM 1519 C C . LEU A 1 190 ? 7.135 3.557 -4.227 1.00 97.38 190 LEU A C 1
ATOM 1521 O O . LEU A 1 190 ? 6.887 3.507 -3.025 1.00 97.38 190 LEU A O 1
ATOM 1525 N N . GLU A 1 191 ? 6.410 4.291 -5.072 1.00 97.25 191 GLU A N 1
ATOM 1526 C CA . GLU A 1 191 ? 5.238 5.075 -4.659 1.00 97.25 191 GLU A CA 1
ATOM 1527 C C . GLU A 1 191 ? 4.172 4.182 -4.005 1.00 97.25 191 GLU A C 1
ATOM 1529 O O . GLU A 1 191 ? 3.669 4.501 -2.925 1.00 97.25 191 GLU A O 1
ATOM 1534 N N . THR A 1 192 ? 3.905 3.014 -4.595 1.00 97.00 192 THR A N 1
ATOM 1535 C CA . THR A 1 192 ? 2.985 2.013 -4.032 1.00 97.00 192 THR A CA 1
ATOM 1536 C C . THR A 1 192 ? 3.477 1.495 -2.677 1.00 97.00 192 THR A C 1
ATOM 1538 O O . THR A 1 192 ? 2.704 1.410 -1.723 1.00 97.00 192 THR A O 1
ATOM 1541 N N . SER A 1 193 ? 4.772 1.189 -2.552 1.00 96.88 193 SER A N 1
ATOM 1542 C CA . SER A 1 193 ? 5.367 0.725 -1.293 1.00 96.88 193 SER A CA 1
ATOM 1543 C C . SER A 1 193 ? 5.289 1.783 -0.187 1.00 96.88 193 SER A C 1
ATOM 1545 O O . SER A 1 193 ? 4.999 1.445 0.962 1.00 96.88 193 SER A O 1
ATOM 1547 N N . VAL A 1 194 ? 5.498 3.060 -0.517 1.00 97.19 194 VAL A N 1
ATOM 1548 C CA . VAL A 1 194 ? 5.363 4.169 0.439 1.00 97.19 194 VAL A CA 1
ATOM 1549 C C . VAL A 1 194 ? 3.915 4.295 0.913 1.00 97.19 194 VAL A C 1
ATOM 1551 O O . VAL A 1 194 ? 3.680 4.376 2.117 1.00 97.19 194 VAL A O 1
ATOM 1554 N N . GLN A 1 195 ? 2.939 4.232 0.001 1.00 97.06 195 GLN A N 1
ATOM 1555 C CA . GLN A 1 195 ? 1.516 4.258 0.362 1.00 97.06 195 GLN A CA 1
ATOM 1556 C C . GLN A 1 195 ? 1.128 3.084 1.271 1.00 97.06 195 GLN A C 1
ATOM 1558 O O . GLN A 1 195 ? 0.417 3.275 2.260 1.00 97.06 195 GLN A O 1
ATOM 1563 N N . GLN A 1 196 ? 1.629 1.880 0.983 1.00 96.75 196 GLN A N 1
ATOM 1564 C CA . GLN A 1 196 ? 1.415 0.708 1.834 1.00 96.75 196 GLN A CA 1
ATOM 1565 C C . GLN A 1 196 ? 2.023 0.894 3.228 1.00 96.75 196 GLN A C 1
ATOM 1567 O O . GLN A 1 196 ? 1.366 0.584 4.218 1.00 96.75 196 GLN A O 1
ATOM 1572 N N . SER A 1 197 ? 3.233 1.449 3.325 1.00 97.25 197 SER A N 1
ATOM 1573 C CA . SER A 1 197 ? 3.881 1.747 4.608 1.00 97.25 197 SER A CA 1
ATOM 1574 C C . SER A 1 197 ? 3.076 2.754 5.440 1.00 97.25 197 SER A C 1
ATOM 1576 O O . SER A 1 197 ? 2.821 2.520 6.622 1.00 97.25 197 SER A O 1
ATOM 1578 N N . CYS A 1 198 ? 2.573 3.826 4.814 1.00 96.44 198 CYS A N 1
ATOM 1579 C CA . CYS A 1 198 ? 1.665 4.768 5.476 1.00 96.44 198 CYS A CA 1
ATOM 1580 C C . CYS A 1 198 ? 0.401 4.067 5.990 1.00 96.44 198 CYS A C 1
ATOM 1582 O O . CYS A 1 198 ? 0.011 4.267 7.140 1.00 96.44 198 CYS A O 1
ATOM 1584 N N . ARG A 1 199 ? -0.204 3.194 5.175 1.00 97.56 199 ARG A N 1
ATOM 1585 C CA . ARG A 1 199 ? -1.407 2.450 5.564 1.00 97.56 199 ARG A CA 1
ATOM 1586 C C . ARG A 1 199 ? -1.156 1.484 6.722 1.00 97.56 199 ARG A C 1
ATOM 1588 O O . ARG A 1 199 ? -2.017 1.343 7.587 1.00 97.56 199 ARG A O 1
ATOM 1595 N N . ILE A 1 200 ? 0.009 0.839 6.756 1.00 97.88 200 ILE A N 1
ATOM 1596 C CA . ILE A 1 200 ? 0.427 -0.001 7.884 1.00 97.88 200 ILE A CA 1
ATOM 1597 C C . ILE A 1 200 ? 0.527 0.849 9.153 1.00 97.88 200 ILE A C 1
ATOM 1599 O O . ILE A 1 200 ? -0.067 0.479 10.162 1.00 97.88 200 ILE A O 1
ATOM 1603 N N . GLY A 1 201 ? 1.170 2.019 9.091 1.00 98.00 201 GLY A N 1
ATOM 1604 C CA . GLY A 1 201 ? 1.266 2.929 10.238 1.00 98.00 201 GLY A CA 1
ATOM 1605 C C . GLY A 1 201 ? -0.098 3.393 10.769 1.00 98.00 201 GLY A C 1
ATOM 1606 O O . GLY A 1 201 ? -0.321 3.421 11.980 1.00 98.00 201 GLY A O 1
ATOM 1607 N N . GLU A 1 202 ? -1.051 3.698 9.881 1.00 97.94 202 GLU A N 1
ATOM 1608 C CA . GLU A 1 202 ? -2.434 4.021 10.268 1.00 97.94 202 GLU A CA 1
ATOM 1609 C C . GLU A 1 202 ? -3.122 2.852 10.987 1.00 97.94 202 GLU A C 1
ATOM 1611 O O . GLU A 1 202 ? -3.778 3.048 12.013 1.00 97.94 202 GLU A O 1
ATOM 1616 N N . LEU A 1 203 ? -2.966 1.630 10.469 1.00 98.25 203 LEU A N 1
ATOM 1617 C CA . LEU A 1 203 ? -3.545 0.427 11.066 1.00 98.25 203 LEU A CA 1
ATOM 1618 C C . LEU A 1 203 ? -2.916 0.100 12.424 1.00 98.25 203 LEU A C 1
ATOM 1620 O O . LEU A 1 203 ? -3.632 -0.281 13.350 1.00 98.25 203 LEU A O 1
ATOM 1624 N N . GLU A 1 204 ? -1.605 0.277 12.572 1.00 98.25 204 GLU A N 1
ATOM 1625 C CA . GLU A 1 204 ? -0.904 0.108 13.846 1.00 98.25 204 GLU A CA 1
ATOM 1626 C C . GLU A 1 204 ? -1.383 1.124 14.890 1.00 98.25 204 GLU A C 1
ATOM 1628 O O . GLU A 1 204 ? -1.648 0.754 16.036 1.00 98.25 204 GLU A O 1
ATOM 1633 N N . SER A 1 205 ? -1.579 2.383 14.490 1.00 98.06 205 SER A N 1
ATOM 1634 C CA . SER A 1 205 ? -2.142 3.418 15.362 1.00 98.06 205 SER A CA 1
ATOM 1635 C C . SER A 1 205 ? -3.581 3.092 15.780 1.00 98.06 205 SER A C 1
ATOM 1637 O O . SER A 1 205 ? -3.910 3.136 16.969 1.00 98.06 205 SER A O 1
ATOM 1639 N N . ALA A 1 206 ? -4.427 2.678 14.830 1.00 98.12 206 ALA A N 1
ATOM 1640 C CA . ALA A 1 206 ? -5.800 2.266 15.109 1.00 98.12 206 ALA A CA 1
ATOM 1641 C C . ALA A 1 206 ? -5.853 1.053 16.053 1.00 98.12 206 ALA A C 1
ATOM 1643 O O . ALA A 1 206 ? -6.645 1.032 16.997 1.00 98.12 206 ALA A O 1
ATOM 1644 N N . LYS A 1 207 ? -4.970 0.068 15.850 1.00 98.38 207 LYS A N 1
ATOM 1645 C CA . LYS A 1 207 ? -4.824 -1.091 16.737 1.00 98.38 207 LYS A CA 1
ATOM 1646 C C . LYS A 1 207 ? -4.438 -0.663 18.153 1.00 98.38 207 LYS A C 1
ATOM 1648 O O . LYS A 1 207 ? -5.080 -1.100 19.104 1.00 98.38 207 LYS A O 1
ATOM 1653 N N . ALA A 1 208 ? -3.445 0.214 18.303 1.00 98.31 208 ALA A N 1
ATOM 1654 C CA . ALA A 1 208 ? -3.026 0.715 19.611 1.00 98.31 208 ALA A CA 1
ATOM 1655 C C . ALA A 1 208 ? -4.161 1.462 20.337 1.00 98.31 208 ALA A C 1
ATOM 1657 O O . ALA A 1 208 ? -4.351 1.279 21.543 1.00 98.31 208 ALA A O 1
ATOM 1658 N N . SER A 1 209 ? -4.956 2.252 19.603 1.00 98.44 209 SER A N 1
ATOM 1659 C CA . SER A 1 209 ? -6.149 2.917 20.141 1.00 98.44 209 SER A CA 1
ATOM 1660 C C . SER A 1 209 ? -7.186 1.904 20.630 1.00 98.44 209 SER A C 1
ATOM 1662 O O . SER A 1 209 ? -7.630 1.983 21.773 1.00 98.44 209 SER A O 1
ATOM 1664 N N . LEU A 1 210 ? -7.520 0.902 19.809 1.00 98.25 210 LEU A N 1
ATOM 1665 C CA . LEU A 1 210 ? -8.479 -0.146 20.172 1.00 98.25 210 LEU A CA 1
ATOM 1666 C C . LEU A 1 210 ? -8.018 -0.969 21.380 1.00 98.25 210 LEU A C 1
ATOM 1668 O O . LEU A 1 210 ? -8.825 -1.308 22.242 1.00 98.25 210 LEU A O 1
ATOM 1672 N N . GLU A 1 211 ? -6.725 -1.275 21.483 1.00 98.38 211 GLU A N 1
ATOM 1673 C CA . GLU A 1 211 ? -6.161 -1.969 22.646 1.00 98.38 211 GLU A CA 1
ATOM 1674 C C . GLU A 1 211 ? -6.232 -1.126 23.927 1.00 98.38 211 GLU A C 1
ATOM 1676 O O . GLU A 1 211 ? -6.410 -1.674 25.020 1.00 98.38 211 GLU A O 1
ATOM 1681 N N . SER A 1 212 ? -6.085 0.196 23.815 1.00 98.19 212 SER A N 1
ATOM 1682 C CA . SER A 1 212 ? -6.281 1.127 24.930 1.00 98.19 212 SER A CA 1
ATOM 1683 C C . SER A 1 212 ? -7.749 1.170 25.363 1.00 98.19 212 SER A C 1
ATOM 1685 O O . SER A 1 212 ? -8.050 1.031 26.552 1.00 98.19 212 SER A O 1
ATOM 1687 N N . ASP A 1 213 ? -8.671 1.270 24.405 1.00 98.12 213 ASP A N 1
ATOM 1688 C CA . ASP A 1 213 ? -10.113 1.274 24.667 1.00 98.12 213 ASP A CA 1
ATOM 1689 C C . ASP A 1 213 ? -10.577 -0.039 25.298 1.00 98.12 213 ASP A C 1
ATOM 1691 O O . ASP A 1 213 ? -11.347 -0.033 26.262 1.00 98.12 213 ASP A O 1
ATOM 1695 N N . LEU A 1 214 ? -10.065 -1.175 24.815 1.00 98.19 214 LEU A N 1
ATOM 1696 C CA . LEU A 1 214 ? -10.344 -2.491 25.383 1.00 98.19 214 LEU A CA 1
ATOM 1697 C C . LEU A 1 214 ? -9.909 -2.559 26.854 1.00 98.19 214 LEU A C 1
ATOM 1699 O O . LEU A 1 214 ? -10.693 -2.984 27.706 1.00 98.19 214 LEU A O 1
ATOM 1703 N N . ARG A 1 215 ? -8.690 -2.095 27.164 1.00 98.25 215 ARG A N 1
ATOM 1704 C CA . ARG A 1 215 ? -8.162 -2.042 28.537 1.00 98.25 215 ARG A CA 1
ATOM 1705 C C . ARG A 1 215 ? -9.007 -1.144 29.439 1.00 98.25 215 ARG A C 1
ATOM 1707 O O . ARG A 1 215 ? -9.389 -1.567 30.529 1.00 98.25 215 ARG A O 1
ATOM 1714 N N . SER A 1 216 ? -9.357 0.052 28.969 1.00 98.00 216 SER A N 1
ATOM 1715 C CA . SER A 1 216 ? -10.230 0.986 29.693 1.00 98.00 216 SER A CA 1
ATOM 1716 C C . SER A 1 216 ? -11.604 0.369 29.981 1.00 98.00 216 SER A C 1
ATOM 1718 O O . SER A 1 216 ? -12.103 0.390 31.109 1.00 98.00 216 SER A O 1
ATOM 1720 N N . ASN A 1 217 ? -12.202 -0.280 28.980 1.00 97.69 217 ASN A N 1
ATOM 1721 C CA . ASN A 1 217 ? -13.499 -0.932 29.115 1.00 97.69 217 ASN A CA 1
ATOM 1722 C C . ASN A 1 217 ? -13.448 -2.120 30.090 1.00 97.69 217 ASN A C 1
ATOM 1724 O O . ASN A 1 217 ? -14.376 -2.320 30.876 1.00 97.69 217 ASN A O 1
ATOM 1728 N N . GLN A 1 218 ? -12.355 -2.884 30.081 1.00 97.81 218 GLN A N 1
ATOM 1729 C CA . GLN A 1 218 ? -12.131 -3.976 31.025 1.00 97.81 218 GLN A CA 1
ATOM 1730 C C . GLN A 1 218 ? -11.990 -3.462 32.463 1.00 97.81 218 GLN A C 1
ATOM 1732 O O . GLN A 1 218 ? -12.624 -4.011 33.366 1.00 97.81 218 GLN A O 1
ATOM 1737 N N . GLN A 1 219 ? -11.240 -2.378 32.676 1.00 97.31 219 GLN A N 1
ATOM 1738 C CA . GLN A 1 219 ? -11.122 -1.736 33.986 1.00 97.31 219 GLN A CA 1
ATOM 1739 C C . GLN A 1 219 ? -12.477 -1.216 34.485 1.00 97.31 219 GLN A C 1
ATOM 1741 O O . GLN A 1 219 ? -12.837 -1.433 35.644 1.00 97.31 219 GLN A O 1
ATOM 1746 N N . ARG A 1 220 ? -13.271 -0.592 33.606 1.00 97.62 220 ARG A N 1
ATOM 1747 C CA . ARG A 1 220 ? -14.629 -0.143 33.943 1.00 97.62 220 ARG A CA 1
ATOM 1748 C C . ARG A 1 220 ? -15.517 -1.310 34.369 1.00 97.62 220 ARG A C 1
ATOM 1750 O O . ARG A 1 220 ? -16.139 -1.237 35.424 1.00 97.62 220 ARG A O 1
ATOM 1757 N N . ARG A 1 221 ? -15.514 -2.415 33.615 1.00 97.06 221 ARG A N 1
ATOM 1758 C CA . ARG A 1 221 ? -16.276 -3.625 33.970 1.00 97.06 221 ARG A CA 1
ATOM 1759 C C . ARG A 1 221 ? -15.860 -4.211 35.318 1.00 97.06 221 ARG A C 1
ATOM 1761 O O . ARG A 1 221 ? -16.717 -4.645 36.081 1.00 97.06 221 ARG A O 1
ATOM 1768 N N . GLN A 1 222 ? -14.567 -4.211 35.636 1.00 96.81 222 GLN A N 1
ATOM 1769 C CA . GLN A 1 222 ? -14.081 -4.660 36.945 1.00 96.81 222 GLN A CA 1
ATOM 1770 C C . GLN A 1 222 ? -14.566 -3.750 38.080 1.00 96.81 222 GLN A C 1
ATOM 1772 O O . GLN A 1 222 ? -15.000 -4.244 39.121 1.00 96.81 222 GLN A O 1
ATOM 1777 N N . SER A 1 223 ? -14.545 -2.431 37.873 1.00 96.56 223 SER A N 1
ATOM 1778 C CA . SER A 1 223 ? -15.070 -1.464 38.842 1.00 96.56 223 SER A CA 1
ATOM 1779 C C . SER A 1 223 ? -16.574 -1.641 39.069 1.00 96.56 223 SER A C 1
ATOM 1781 O O . SER A 1 223 ? -17.019 -1.713 40.214 1.00 96.56 223 SER A O 1
ATOM 1783 N N . GLU A 1 224 ? -17.349 -1.804 37.994 1.00 96.75 224 GLU A N 1
ATOM 1784 C CA . GLU A 1 224 ? -18.789 -2.079 38.059 1.00 96.75 224 GLU A CA 1
ATOM 1785 C C . GLU A 1 224 ? -19.079 -3.399 38.786 1.00 96.75 224 GLU A C 1
ATOM 1787 O O . GLU A 1 224 ? -19.975 -3.462 39.627 1.00 96.75 224 GLU A O 1
ATOM 1792 N N . ALA A 1 225 ? -18.296 -4.450 38.526 1.00 96.69 225 ALA A N 1
ATOM 1793 C CA . ALA A 1 225 ? -18.418 -5.719 39.238 1.00 96.69 225 ALA A CA 1
ATOM 1794 C C . ALA A 1 225 ? -18.168 -5.551 40.745 1.00 96.69 225 ALA A C 1
ATOM 1796 O O . ALA A 1 225 ? -18.935 -6.072 41.554 1.00 96.69 225 ALA A O 1
ATOM 1797 N N . HIS A 1 226 ? -17.147 -4.781 41.131 1.00 95.75 226 HIS A N 1
ATOM 1798 C CA . HIS A 1 226 ? -16.862 -4.499 42.537 1.00 95.75 226 HIS A CA 1
ATOM 1799 C C . HIS A 1 226 ? -17.986 -3.693 43.206 1.00 95.75 226 HIS A C 1
ATOM 1801 O O . HIS A 1 226 ? -18.429 -4.039 44.302 1.00 95.75 226 HIS A O 1
ATOM 1807 N N . ALA A 1 227 ? -18.505 -2.667 42.525 1.00 96.62 227 ALA A N 1
ATOM 1808 C CA . ALA A 1 227 ? -19.634 -1.876 43.010 1.00 96.62 227 ALA A CA 1
ATOM 1809 C C . ALA A 1 227 ? -20.891 -2.740 43.212 1.00 96.62 227 ALA A C 1
ATOM 1811 O O . ALA A 1 227 ? -21.552 -2.641 44.245 1.00 96.62 227 ALA A O 1
ATOM 1812 N N . ASN A 1 228 ? -21.182 -3.640 42.269 1.00 96.69 228 ASN A N 1
ATOM 1813 C CA . ASN A 1 228 ? -22.301 -4.574 42.373 1.00 96.69 228 ASN A CA 1
ATOM 1814 C C . ASN A 1 228 ? -22.143 -5.558 43.539 1.00 96.69 228 ASN A C 1
ATOM 1816 O O . ASN A 1 228 ? -23.123 -5.855 44.220 1.00 96.69 228 ASN A O 1
ATOM 1820 N N . THR A 1 229 ? -20.928 -6.045 43.806 1.00 97.44 229 THR A N 1
ATOM 1821 C CA . THR A 1 229 ? -20.663 -6.887 44.982 1.00 97.44 229 THR A CA 1
ATOM 1822 C C . THR A 1 229 ? -20.941 -6.127 46.276 1.00 97.44 229 THR A C 1
ATOM 1824 O O . THR A 1 229 ? -21.672 -6.632 47.122 1.00 97.44 229 THR A O 1
ATOM 1827 N N . LYS A 1 230 ? -20.478 -4.877 46.388 1.00 97.12 230 LYS A N 1
ATOM 1828 C CA . LYS A 1 230 ? -20.734 -4.032 47.563 1.00 97.12 230 LYS A CA 1
ATOM 1829 C C . LYS A 1 230 ? -22.225 -3.743 47.773 1.00 97.12 230 LYS A C 1
ATOM 1831 O O . LYS A 1 230 ? -22.707 -3.750 48.903 1.00 97.12 230 LYS A O 1
ATOM 1836 N N . LEU A 1 231 ? -22.974 -3.502 46.696 1.00 97.50 231 LEU A N 1
ATOM 1837 C CA . LEU A 1 231 ? -24.430 -3.329 46.770 1.00 97.50 231 LEU A CA 1
ATOM 1838 C C . LEU A 1 231 ? -25.138 -4.606 47.236 1.00 97.50 231 LEU A C 1
ATOM 1840 O O . LEU A 1 231 ? -26.092 -4.521 48.012 1.00 97.50 231 LEU A O 1
ATOM 1844 N N . ARG A 1 232 ? -24.666 -5.781 46.800 1.00 97.88 232 ARG A N 1
ATOM 1845 C CA . ARG A 1 232 ? -25.194 -7.070 47.262 1.00 97.88 232 ARG A CA 1
ATOM 1846 C C . ARG A 1 232 ? -24.945 -7.263 48.756 1.00 97.88 232 ARG A C 1
ATOM 1848 O O . ARG A 1 232 ? -25.896 -7.519 49.476 1.00 97.88 232 ARG A O 1
ATOM 1855 N N . GLU A 1 233 ? -23.723 -7.027 49.229 1.00 98.00 233 GLU A N 1
ATOM 1856 C CA . GLU A 1 233 ? -23.379 -7.109 50.658 1.00 98.00 233 GLU A CA 1
ATOM 1857 C C . GLU A 1 233 ? -24.243 -6.176 51.521 1.00 98.00 233 GLU A C 1
ATOM 1859 O O . GLU A 1 233 ? -24.765 -6.582 52.558 1.00 98.00 233 GLU A O 1
ATOM 1864 N N . LEU A 1 234 ? -24.445 -4.927 51.080 1.00 98.38 234 LEU A N 1
ATOM 1865 C CA . LEU A 1 234 ? -25.336 -3.982 51.762 1.00 98.38 234 LEU A CA 1
ATOM 1866 C C . LEU A 1 234 ? -26.783 -4.486 51.793 1.00 98.38 234 LEU A C 1
ATOM 1868 O O . LEU A 1 234 ? -27.449 -4.380 52.821 1.00 98.38 234 LEU A O 1
ATOM 1872 N N . THR A 1 235 ? -27.261 -5.045 50.681 1.00 98.06 235 THR A N 1
ATOM 1873 C CA . THR A 1 235 ? -28.605 -5.628 50.596 1.00 98.06 235 THR A CA 1
ATOM 1874 C C . THR A 1 235 ? -28.750 -6.801 51.562 1.00 98.06 235 THR A C 1
ATOM 1876 O O . THR A 1 235 ? -29.740 -6.862 52.288 1.00 98.06 235 THR A O 1
ATOM 1879 N N . ASP A 1 236 ? -27.752 -7.683 51.628 1.00 98.19 236 ASP A N 1
ATOM 1880 C CA . ASP A 1 236 ? -27.749 -8.843 52.519 1.00 98.19 236 ASP A CA 1
ATOM 1881 C C . ASP A 1 236 ? -27.766 -8.412 53.993 1.00 98.19 236 ASP A C 1
ATOM 1883 O O . ASP A 1 236 ? -28.573 -8.920 54.772 1.00 98.19 236 ASP A O 1
ATOM 1887 N N . MET A 1 237 ? -26.964 -7.411 54.380 1.00 98.25 237 MET A N 1
ATOM 1888 C CA . MET A 1 237 ? -26.978 -6.868 55.746 1.00 98.25 237 MET A CA 1
ATOM 1889 C C . MET A 1 237 ? -28.334 -6.266 56.127 1.00 98.25 237 MET A C 1
ATOM 1891 O O . MET A 1 237 ? -28.806 -6.462 57.248 1.00 98.25 237 MET A O 1
ATOM 1895 N N . VAL A 1 238 ? -28.979 -5.544 55.207 1.00 98.38 238 VAL A N 1
ATOM 1896 C CA . VAL A 1 238 ? -30.314 -4.976 55.446 1.00 98.38 238 VAL A CA 1
ATOM 1897 C C . VAL A 1 238 ? -31.358 -6.084 55.573 1.00 98.38 238 VAL A C 1
ATOM 1899 O O . VAL A 1 238 ? -32.186 -6.042 56.484 1.00 98.38 238 VAL A O 1
ATOM 1902 N N . GLN A 1 239 ? -31.314 -7.093 54.700 1.00 98.50 239 GLN A N 1
ATOM 1903 C CA . GLN A 1 239 ? -32.228 -8.232 54.766 1.00 98.50 239 GLN A CA 1
ATOM 1904 C C . GLN A 1 239 ? -32.064 -9.018 56.068 1.00 98.50 239 GLN A C 1
ATOM 1906 O O . GLN A 1 239 ? -33.066 -9.382 56.683 1.00 98.50 239 GLN A O 1
ATOM 1911 N N . GLU A 1 240 ? -30.832 -9.248 56.515 1.00 98.19 240 GLU A N 1
ATOM 1912 C CA . GLU A 1 240 ? -30.562 -9.974 57.754 1.00 98.19 240 GLU A CA 1
ATOM 1913 C C . GLU A 1 240 ? -30.969 -9.163 58.991 1.00 98.19 240 GLU A C 1
ATOM 1915 O O . GLU A 1 240 ? -31.615 -9.691 59.896 1.00 98.19 240 GLU A O 1
ATOM 1920 N N . SER A 1 241 ? -30.702 -7.852 58.994 1.00 98.25 241 SER A N 1
ATOM 1921 C CA . SER A 1 241 ? -31.192 -6.949 60.041 1.00 98.25 241 SER A CA 1
ATOM 1922 C C . SER A 1 241 ? -32.722 -6.963 60.121 1.00 98.25 241 SER A C 1
ATOM 1924 O O . SER A 1 241 ? -33.280 -7.088 61.212 1.00 98.25 241 SER A O 1
ATOM 1926 N N . HIS A 1 242 ? -33.410 -6.922 58.975 1.00 98.12 242 HIS A N 1
ATOM 1927 C CA . HIS A 1 242 ? -34.866 -7.020 58.922 1.00 98.12 242 HIS A CA 1
ATOM 1928 C C . HIS A 1 242 ? -35.373 -8.370 59.449 1.00 98.12 242 HIS A C 1
ATOM 1930 O O . HIS A 1 242 ? -36.292 -8.394 60.265 1.00 98.12 242 HIS A O 1
ATOM 1936 N N . ARG A 1 243 ? -34.775 -9.494 59.027 1.00 98.31 243 ARG A N 1
ATOM 1937 C CA . ARG A 1 243 ? -35.137 -10.831 59.536 1.00 98.31 243 ARG A CA 1
ATOM 1938 C C . ARG A 1 243 ? -34.989 -10.905 61.051 1.00 98.31 243 ARG A C 1
ATOM 1940 O O . ARG A 1 243 ? -35.933 -11.313 61.718 1.00 98.31 243 ARG A O 1
ATOM 1947 N N . SER A 1 244 ? -33.859 -10.448 61.587 1.00 98.31 244 SER A N 1
ATOM 1948 C CA . SER A 1 244 ? -33.598 -10.429 63.029 1.00 98.31 244 SER A CA 1
ATOM 1949 C C . SER A 1 244 ? -34.645 -9.607 63.795 1.00 98.31 244 SER A C 1
ATOM 1951 O O . SER A 1 244 ? -35.224 -10.086 64.775 1.00 98.31 244 SER A O 1
ATOM 1953 N N . LEU A 1 245 ? -34.987 -8.414 63.296 1.00 98.38 245 LEU A N 1
ATOM 1954 C CA . LEU A 1 245 ? -36.031 -7.569 63.884 1.00 98.38 245 LEU A CA 1
ATOM 1955 C C . LEU A 1 245 ? -37.409 -8.237 63.867 1.00 98.38 245 LEU A C 1
ATOM 1957 O O . LEU A 1 245 ? -38.090 -8.239 64.891 1.00 98.38 245 LEU A O 1
ATOM 1961 N N . VAL A 1 246 ? -37.810 -8.828 62.737 1.00 98.50 246 VAL A N 1
ATOM 1962 C CA . VAL A 1 246 ? -39.085 -9.554 62.627 1.00 98.50 246 VAL A CA 1
ATOM 1963 C C . VAL A 1 246 ? -39.115 -10.727 63.603 1.00 98.50 246 VAL A C 1
ATOM 1965 O O . VAL A 1 246 ? -40.057 -10.832 64.380 1.00 98.50 246 VAL A O 1
ATOM 1968 N N . THR A 1 247 ? -38.056 -11.542 63.659 1.00 98.12 247 THR A N 1
ATOM 1969 C CA . THR A 1 247 ? -37.995 -12.679 64.593 1.00 98.12 247 THR A CA 1
ATOM 1970 C C . THR A 1 247 ? -38.051 -12.250 66.059 1.00 98.12 247 THR A C 1
ATOM 1972 O O . THR A 1 247 ? -38.711 -12.906 66.863 1.00 98.12 247 THR A O 1
ATOM 1975 N N . THR A 1 248 ? -37.409 -11.130 66.409 1.00 98.06 248 THR A N 1
ATOM 1976 C CA . THR A 1 248 ? -37.438 -10.587 67.774 1.00 98.06 248 THR A CA 1
ATOM 1977 C C . THR A 1 248 ? -38.834 -10.075 68.118 1.00 98.06 248 THR A C 1
ATOM 1979 O O . THR A 1 248 ? -39.350 -10.380 69.189 1.00 98.06 248 THR A O 1
ATOM 1982 N N . ASN A 1 249 ? -39.484 -9.350 67.205 1.00 98.25 249 ASN A N 1
ATOM 1983 C CA . ASN A 1 249 ? -40.857 -8.887 67.403 1.00 98.25 249 ASN A CA 1
ATOM 1984 C C . ASN A 1 249 ? -41.840 -10.055 67.536 1.00 98.25 249 ASN A C 1
ATOM 1986 O O . ASN A 1 249 ? -42.671 -10.038 68.440 1.00 98.25 249 ASN A O 1
ATOM 1990 N N . ASP A 1 250 ? -41.724 -11.085 66.697 1.00 98.19 250 ASP A N 1
ATOM 1991 C CA . ASP A 1 250 ? -42.571 -12.280 66.774 1.00 98.19 250 ASP A CA 1
ATOM 1992 C C . ASP A 1 250 ? -42.415 -13.000 68.119 1.00 98.19 250 ASP A C 1
ATOM 1994 O O . ASP A 1 250 ? -43.398 -13.460 68.703 1.00 98.19 250 ASP A O 1
ATOM 1998 N N . TYR A 1 251 ? -41.185 -13.088 68.631 1.00 98.19 251 TYR A N 1
ATOM 1999 C CA . TYR A 1 251 ? -40.906 -13.654 69.948 1.00 98.19 251 TYR A CA 1
ATOM 2000 C C . TYR A 1 251 ? -41.529 -12.815 71.076 1.00 98.19 251 TYR A C 1
ATOM 2002 O O . TYR A 1 251 ? -42.249 -13.353 71.914 1.00 98.19 251 TYR A O 1
ATOM 2010 N N . LEU A 1 252 ? -41.337 -11.492 71.058 1.00 98.44 252 LEU A N 1
ATOM 2011 C CA . LEU A 1 252 ? -41.905 -10.583 72.060 1.00 98.44 252 LEU A CA 1
ATOM 2012 C C . LEU A 1 252 ? -43.440 -10.580 72.051 1.00 98.44 252 LEU A C 1
ATOM 2014 O O . LEU A 1 252 ? -44.069 -10.496 73.105 1.00 98.44 252 LEU A O 1
ATOM 2018 N N . LEU A 1 253 ? -44.063 -10.684 70.873 1.00 98.38 253 LEU A N 1
ATOM 2019 C CA . LEU A 1 253 ? -45.517 -10.792 70.753 1.00 98.38 253 LEU A CA 1
ATOM 2020 C C . LEU A 1 253 ? -46.040 -12.082 71.396 1.00 98.38 253 LEU A C 1
ATOM 2022 O O . LEU A 1 253 ? -47.061 -12.034 72.083 1.00 98.38 253 LEU A O 1
ATOM 2026 N N . LYS A 1 254 ? -45.321 -13.202 71.237 1.00 97.75 254 LYS A N 1
ATOM 2027 C CA . LYS A 1 254 ? -45.647 -14.465 71.915 1.00 97.75 254 LYS A CA 1
ATOM 2028 C C . LYS A 1 254 ? -45.490 -14.355 73.429 1.00 97.75 254 LYS A C 1
ATOM 2030 O O . LYS A 1 254 ? -46.425 -14.697 74.145 1.00 97.75 254 LYS A O 1
ATOM 2035 N N . GLU A 1 255 ? -44.376 -13.811 73.925 1.00 97.75 255 GLU A N 1
ATOM 2036 C CA . GLU A 1 255 ? -44.184 -13.594 75.369 1.00 97.75 255 GLU A CA 1
ATOM 2037 C C . GLU A 1 255 ? -45.277 -12.693 75.965 1.00 97.75 255 GLU A C 1
ATOM 2039 O O . GLU A 1 255 ? -45.777 -12.948 77.062 1.00 97.75 255 GLU A O 1
ATOM 2044 N N . LEU A 1 256 ? -45.695 -11.652 75.237 1.00 97.94 256 LEU A N 1
ATOM 2045 C CA . LEU A 1 256 ? -46.782 -10.774 75.661 1.00 97.94 256 LEU A CA 1
ATOM 2046 C C . LEU A 1 256 ? -48.119 -11.523 75.740 1.00 97.94 256 LEU A C 1
ATOM 2048 O O . LEU A 1 256 ? -48.905 -11.287 76.661 1.00 97.94 256 LEU A O 1
ATOM 2052 N N . GLU A 1 257 ? -48.403 -12.394 74.774 1.00 97.62 257 GLU A N 1
ATOM 2053 C CA . GLU A 1 257 ? -49.607 -13.223 74.767 1.00 97.62 257 GLU A CA 1
ATOM 2054 C C . GLU A 1 257 ? -49.605 -14.231 75.927 1.00 97.62 257 GLU A C 1
ATOM 2056 O O . GLU A 1 257 ? -50.598 -14.336 76.652 1.00 97.62 257 GLU A O 1
ATOM 2061 N N . GLU A 1 258 ? -48.469 -14.879 76.188 1.00 97.38 258 GLU A N 1
ATOM 2062 C CA . GLU A 1 258 ? -48.275 -15.769 77.336 1.00 97.38 258 GLU A CA 1
ATOM 2063 C C . GLU A 1 258 ? -48.453 -15.032 78.672 1.00 97.38 258 GLU A C 1
ATOM 2065 O O . GLU A 1 258 ? -49.179 -15.499 79.556 1.00 97.38 258 GLU A O 1
ATOM 2070 N N . ALA A 1 259 ? -47.860 -13.843 78.816 1.00 97.19 259 ALA A N 1
ATOM 2071 C CA . ALA A 1 259 ? -48.000 -13.012 80.009 1.00 97.19 259 ALA A CA 1
ATOM 2072 C C . ALA A 1 259 ? -49.456 -12.572 80.234 1.00 97.19 259 ALA A C 1
ATOM 2074 O O . ALA A 1 259 ? -49.953 -12.628 81.363 1.00 97.19 259 ALA A O 1
ATOM 2075 N N . LYS A 1 260 ? -50.172 -12.189 79.167 1.00 97.81 260 LYS A N 1
ATOM 2076 C CA . LYS A 1 260 ? -51.608 -11.865 79.225 1.00 97.81 260 LYS A CA 1
ATOM 2077 C C . LYS A 1 260 ? -52.440 -13.067 79.664 1.00 97.81 260 LYS A C 1
ATOM 2079 O O . LYS A 1 260 ? -53.319 -12.913 80.515 1.00 97.81 260 LYS A O 1
ATOM 2084 N N . LEU A 1 261 ? -52.168 -14.250 79.112 1.00 97.69 261 LEU A N 1
ATOM 2085 C CA . LEU A 1 261 ? -52.869 -15.481 79.473 1.00 97.69 261 LEU A CA 1
ATOM 2086 C C . LEU A 1 261 ? -52.651 -15.820 80.952 1.00 97.69 261 LEU A C 1
ATOM 2088 O O . LEU A 1 261 ? -53.619 -16.054 81.677 1.00 97.69 261 LEU A O 1
ATOM 2092 N N . LYS A 1 262 ? -51.397 -15.781 81.414 1.00 97.25 262 LYS A N 1
ATOM 2093 C CA . LYS A 1 262 ? -51.040 -16.022 82.816 1.00 97.25 262 LYS A CA 1
ATOM 2094 C C . LYS A 1 262 ? -51.723 -15.025 83.753 1.00 97.25 262 LYS A C 1
ATOM 2096 O O . LYS A 1 262 ? -52.348 -15.433 84.728 1.00 97.25 262 LYS A O 1
ATOM 2101 N N . HIS A 1 263 ? -51.692 -13.734 83.423 1.00 97.38 263 HIS A N 1
ATOM 2102 C CA . HIS A 1 263 ? -52.367 -12.705 84.213 1.00 97.38 263 HIS A CA 1
ATOM 2103 C C . HIS A 1 263 ? -53.885 -12.934 84.288 1.00 97.38 263 HIS A C 1
ATOM 2105 O O . HIS A 1 263 ? -54.478 -12.849 85.362 1.00 97.38 263 HIS A O 1
ATOM 2111 N N . SER A 1 264 ? -54.525 -13.287 83.168 1.00 96.94 264 SER A N 1
ATOM 2112 C CA . SER A 1 264 ? -55.954 -13.620 83.144 1.00 96.94 264 SER A CA 1
ATOM 2113 C C . SER A 1 264 ? -56.285 -14.806 84.061 1.00 96.94 264 SER A C 1
ATOM 2115 O O . SER A 1 264 ? -57.280 -14.772 84.792 1.00 96.94 264 SER A O 1
ATOM 2117 N N . GLN A 1 265 ? -55.426 -15.832 84.083 1.00 97.12 265 GLN A N 1
ATOM 2118 C CA . GLN A 1 265 ? -55.562 -16.976 84.986 1.00 97.12 265 GLN A CA 1
ATOM 2119 C C . GLN A 1 265 ? -55.407 -16.571 86.458 1.00 97.12 265 GLN A C 1
ATOM 2121 O O . GLN A 1 265 ? -56.248 -16.955 87.271 1.00 97.12 265 GLN A O 1
ATOM 2126 N N . GLU A 1 266 ? -54.400 -15.763 86.798 1.00 96.94 266 GLU A N 1
ATOM 2127 C CA . GLU A 1 266 ? -54.174 -15.254 88.160 1.00 96.94 266 GLU A CA 1
ATOM 2128 C C . GLU A 1 266 ? -55.358 -14.410 88.653 1.00 96.94 266 GLU A C 1
ATOM 2130 O O . GLU A 1 266 ? -55.861 -14.623 89.758 1.00 96.94 266 GLU A O 1
ATOM 2135 N N . VAL A 1 267 ? -55.875 -13.504 87.816 1.00 97.31 267 VAL A N 1
ATOM 2136 C CA . VAL A 1 267 ? -57.060 -12.691 88.133 1.00 97.31 267 VAL A CA 1
ATOM 2137 C C . VAL A 1 267 ? -58.291 -13.574 88.329 1.00 97.31 267 VAL A C 1
ATOM 2139 O O . VAL A 1 267 ? -59.040 -13.384 89.288 1.00 97.31 267 VAL A O 1
ATOM 2142 N N . SER A 1 268 ? -58.498 -14.571 87.465 1.00 96.12 268 SER A N 1
ATOM 2143 C CA . SER A 1 268 ? -59.600 -15.531 87.599 1.00 96.12 268 SER A CA 1
ATOM 2144 C C . SER A 1 268 ? -59.487 -16.351 88.887 1.00 96.12 268 SER A C 1
ATOM 2146 O O . SER A 1 268 ? -60.475 -16.530 89.602 1.00 96.12 268 SER A O 1
ATOM 2148 N N . GLN A 1 269 ? -58.282 -16.806 89.238 1.00 96.38 269 GLN A N 1
ATOM 2149 C CA . GLN A 1 269 ? -58.016 -17.505 90.494 1.00 96.38 269 GLN A CA 1
ATOM 2150 C C . GLN A 1 269 ? -58.281 -16.600 91.703 1.00 96.38 269 GLN A C 1
ATOM 2152 O O . GLN A 1 269 ? -58.959 -17.017 92.640 1.00 96.38 269 GLN A O 1
ATOM 2157 N N . MET A 1 270 ? -57.818 -15.350 91.672 1.00 95.38 270 MET A N 1
ATOM 2158 C CA . MET A 1 270 ? -58.065 -14.370 92.727 1.00 95.38 270 MET A CA 1
ATOM 2159 C C . MET A 1 270 ? -59.561 -14.071 92.884 1.00 95.38 270 MET A C 1
ATOM 2161 O O . MET A 1 270 ? -60.061 -14.038 94.007 1.00 95.38 270 MET A O 1
ATOM 2165 N N . LEU A 1 271 ? -60.299 -13.923 91.780 1.00 96.00 271 LEU A N 1
ATOM 2166 C CA . LEU A 1 271 ? -61.754 -13.749 91.784 1.00 96.00 271 LEU A CA 1
ATOM 2167 C C . LEU A 1 271 ? -62.466 -14.948 92.409 1.00 96.00 271 LEU A C 1
ATOM 2169 O O . LEU A 1 271 ? -63.342 -14.759 93.255 1.00 96.00 271 LEU A O 1
ATOM 2173 N N . LYS A 1 272 ? -62.075 -16.173 92.041 1.00 94.38 272 LYS A N 1
ATOM 2174 C CA . LYS A 1 272 ? -62.598 -17.397 92.666 1.00 94.38 272 LYS A CA 1
ATOM 2175 C C . LYS A 1 272 ? -62.322 -17.390 94.169 1.00 94.38 272 LYS A C 1
ATOM 2177 O O . LYS A 1 272 ? -63.252 -17.561 94.954 1.00 94.38 272 LYS A O 1
ATOM 2182 N N . ASN A 1 273 ? -61.084 -17.117 94.579 1.00 94.69 273 ASN A N 1
ATOM 2183 C CA . ASN A 1 273 ? -60.688 -17.058 95.988 1.00 94.69 273 ASN A CA 1
ATOM 2184 C C . ASN A 1 273 ? -61.483 -15.996 96.764 1.00 94.69 273 ASN A C 1
ATOM 2186 O O . ASN A 1 273 ? -61.996 -16.277 97.846 1.00 94.69 273 ASN A O 1
ATOM 2190 N N . TYR A 1 274 ? -61.653 -14.800 96.196 1.00 95.44 274 TYR A N 1
ATOM 2191 C CA . TYR A 1 274 ? -62.457 -13.729 96.782 1.00 95.44 274 TYR A CA 1
ATOM 2192 C C . TYR A 1 274 ? -63.929 -14.131 96.921 1.00 95.44 274 TYR A C 1
ATOM 2194 O O . TYR A 1 274 ? -64.530 -13.914 97.971 1.00 95.44 274 TYR A O 1
ATOM 2202 N N . GLN A 1 275 ? -64.518 -14.759 95.899 1.00 93.06 275 GLN A N 1
ATOM 2203 C CA . GLN A 1 275 ? -65.890 -15.265 95.967 1.00 93.06 275 GLN A CA 1
ATOM 2204 C C . GLN A 1 275 ? -66.050 -16.345 97.044 1.00 93.06 275 GLN A C 1
ATOM 2206 O O . GLN A 1 275 ? -67.048 -16.328 97.765 1.00 93.06 275 GLN A O 1
ATOM 2211 N N . HIS A 1 276 ? -65.083 -17.258 97.182 1.00 91.38 276 HIS A N 1
ATOM 2212 C CA . HIS A 1 276 ? -65.062 -18.243 98.265 1.00 91.38 276 HIS A CA 1
ATOM 2213 C C . HIS A 1 276 ? -65.007 -17.563 99.635 1.00 91.38 276 HIS A C 1
ATOM 2215 O O . HIS A 1 276 ? -65.852 -17.845 100.481 1.00 91.38 276 HIS A O 1
ATOM 2221 N N . LEU A 1 277 ? -64.086 -16.616 99.831 1.00 91.69 277 LEU A N 1
ATOM 2222 C CA . LEU A 1 277 ? -63.961 -15.875 101.084 1.00 91.69 277 LEU A CA 1
ATOM 2223 C C . LEU A 1 277 ? -65.238 -15.088 101.415 1.00 91.69 277 LEU A C 1
ATOM 2225 O O . LEU A 1 277 ? -65.725 -15.147 102.542 1.00 91.69 277 LEU A O 1
ATOM 2229 N N . LYS A 1 278 ? -65.824 -14.405 100.425 1.00 93.19 278 LYS A N 1
ATOM 2230 C CA . LYS A 1 278 ? -67.087 -13.669 100.562 1.00 93.19 278 LYS A CA 1
ATOM 2231 C C . LYS A 1 278 ? -68.234 -14.588 100.991 1.00 93.19 278 LYS A C 1
ATOM 2233 O O . LYS A 1 278 ? -69.008 -14.211 101.866 1.00 93.19 278 LYS A O 1
ATOM 2238 N N . LYS A 1 279 ? -68.333 -15.791 100.410 1.00 89.06 279 LYS A N 1
ATOM 2239 C CA . LYS A 1 279 ? -69.318 -16.807 100.818 1.00 89.06 279 LYS A CA 1
ATOM 2240 C C . LYS A 1 279 ? -69.096 -17.240 102.266 1.00 89.06 279 LYS A C 1
ATOM 2242 O O . LYS A 1 279 ? -70.034 -17.171 103.049 1.00 89.06 279 LYS A O 1
ATOM 2247 N N . THR A 1 280 ? -67.871 -17.615 102.645 1.00 88.44 280 THR A N 1
ATOM 2248 C CA . THR A 1 280 ? -67.541 -18.015 104.027 1.00 88.44 280 THR A CA 1
ATOM 2249 C C . THR A 1 280 ? -67.860 -16.909 105.033 1.00 88.44 280 THR A C 1
ATOM 2251 O O . THR A 1 280 ? -68.438 -17.181 106.081 1.00 88.44 280 THR A O 1
ATOM 2254 N N . HIS A 1 281 ? -67.551 -15.652 104.705 1.00 83.25 281 HIS A N 1
ATOM 2255 C CA . HIS A 1 281 ? -67.882 -14.509 105.553 1.00 83.25 281 HIS A CA 1
ATOM 2256 C C . HIS A 1 281 ? -69.400 -14.315 105.696 1.00 83.25 281 HIS A C 1
ATOM 2258 O O . HIS A 1 281 ? -69.882 -14.114 106.807 1.00 83.25 281 HIS A O 1
ATOM 2264 N N . SER A 1 282 ? -70.162 -14.451 104.603 1.00 78.44 282 SER A N 1
ATOM 2265 C CA . SER A 1 282 ? -71.631 -14.420 104.644 1.00 78.44 282 SER A CA 1
ATOM 2266 C C . SER A 1 282 ? -72.205 -15.518 105.545 1.00 78.44 282 SER A C 1
ATOM 2268 O O . SER A 1 282 ? -73.074 -15.227 106.359 1.00 78.44 282 SER A O 1
ATOM 2270 N N . TYR A 1 283 ? -71.691 -16.752 105.458 1.00 77.62 283 TYR A N 1
ATOM 2271 C CA . TYR A 1 283 ? -72.124 -17.851 106.328 1.00 77.62 283 TYR A CA 1
ATOM 2272 C C . TYR A 1 283 ? -71.827 -17.579 107.809 1.00 77.62 283 TYR A C 1
ATOM 2274 O O . TYR A 1 283 ? -72.687 -17.826 108.649 1.00 77.62 283 TYR A O 1
ATOM 2282 N N . LEU A 1 284 ? -70.653 -17.024 108.137 1.00 75.12 284 LEU A N 1
ATOM 2283 C CA . LEU A 1 284 ? -70.308 -16.651 109.517 1.00 75.12 284 LEU A CA 1
ATOM 2284 C C . LEU A 1 284 ? -71.254 -15.574 110.081 1.00 75.12 284 LEU A C 1
ATOM 2286 O O . LEU A 1 284 ? -71.700 -15.674 111.225 1.00 75.12 284 LEU A O 1
ATOM 2290 N N . LEU A 1 285 ? -71.603 -14.570 109.273 1.00 72.38 285 LEU A N 1
ATOM 2291 C CA . LEU A 1 285 ? -72.543 -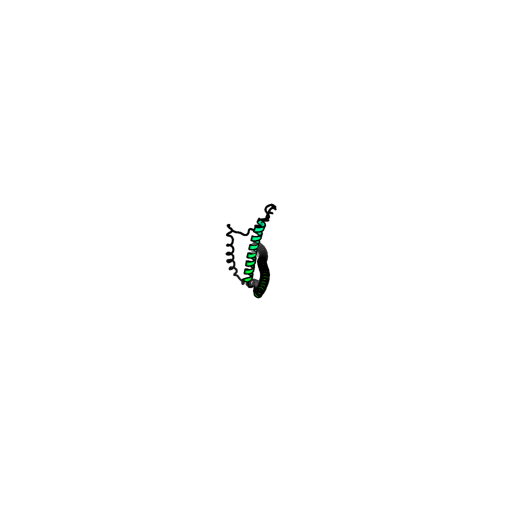13.505 109.646 1.00 72.38 285 LEU A CA 1
ATOM 2292 C C . LEU A 1 285 ? -73.988 -13.999 109.814 1.00 72.38 285 LEU A C 1
ATOM 2294 O O . LEU A 1 285 ? -74.687 -13.497 110.693 1.00 72.38 285 LEU A O 1
ATOM 2298 N N . ASP A 1 286 ? -74.432 -14.984 109.031 1.00 64.31 286 ASP A N 1
ATOM 2299 C CA . ASP A 1 286 ? -75.766 -15.581 109.191 1.00 64.31 286 ASP A CA 1
ATOM 2300 C C . ASP A 1 286 ? -75.842 -16.508 110.414 1.00 64.31 286 ASP A C 1
ATOM 2302 O O . ASP A 1 286 ? -76.834 -16.479 111.141 1.00 64.31 286 ASP A O 1
ATOM 2306 N N . THR A 1 287 ? -74.775 -17.247 110.741 1.00 59.03 287 THR A N 1
ATOM 2307 C CA . THR A 1 287 ? -74.721 -18.032 111.990 1.00 59.03 287 THR A CA 1
ATOM 2308 C C . THR A 1 287 ? -74.682 -17.165 113.250 1.00 59.03 287 THR A C 1
ATOM 2310 O O . THR A 1 287 ? -75.158 -17.591 114.296 1.00 59.03 287 THR A O 1
ATOM 2313 N N . SER A 1 288 ? -74.195 -15.923 113.153 1.00 56.78 288 SER A N 1
ATOM 2314 C CA . SER A 1 288 ? -74.227 -14.950 114.254 1.00 56.78 288 SER A CA 1
ATOM 2315 C C . SER A 1 288 ? -75.613 -14.326 114.490 1.00 56.78 288 SER A C 1
ATOM 2317 O O . SER A 1 288 ? -75.780 -13.629 115.486 1.00 56.78 288 SER A O 1
ATOM 2319 N N . LYS A 1 289 ? -76.594 -14.526 113.595 1.00 55.09 289 LYS A N 1
ATOM 2320 C CA . LYS A 1 289 ? -77.980 -14.029 113.742 1.00 55.09 289 LYS A CA 1
ATOM 2321 C C . LYS A 1 289 ? -78.964 -15.094 114.247 1.00 55.09 289 LYS A C 1
ATOM 2323 O O . LYS A 1 289 ? -80.149 -14.805 114.410 1.00 55.09 289 LYS A O 1
ATOM 2328 N N . HIS A 1 290 ? -78.502 -16.328 114.443 1.00 48.38 290 HIS A N 1
ATOM 2329 C CA . HIS A 1 290 ? -79.295 -17.459 114.945 1.00 48.38 290 HIS A CA 1
ATOM 2330 C C . HIS A 1 290 ? -78.756 -18.030 116.268 1.00 48.38 290 HIS A C 1
ATOM 2332 O O . HIS A 1 290 ? -79.105 -19.147 116.648 1.00 48.38 290 HIS A O 1
ATOM 2338 N N . VAL A 1 291 ? -77.946 -17.238 116.971 1.00 44.19 291 VAL A N 1
ATOM 2339 C CA . VAL A 1 291 ? -77.606 -17.382 118.394 1.00 44.19 291 VAL A CA 1
ATOM 2340 C C . VAL A 1 291 ? -78.171 -16.166 119.112 1.00 44.19 291 VAL A C 1
ATOM 2342 O O . VAL A 1 291 ? -78.764 -16.355 120.193 1.00 44.19 291 VAL A O 1
#

Radius of gyration: 81.1 Å; chains: 1; bounding box: 173×70×224 Å

Sequence (291 aa):
MVHTIAPHQALQDNTDELLELAHSGSSVRAPMKANLMRNKSAARESHARIGHNEGDEAFSGFKVNLNFTPAPHTDVKCDSHSNEREALQKEFTAEFDEIMTQLITLLQQYVPTDISFLRQHTTLRDEIHKLWKQDAKTDGEDQRLQKELDDLRRQLDMKQSALETKDIELNSLLLLEQLQEQNAQIKAALETSVQQSCRIGELESAKASLESDLRSNQQRRQSEAHANTKLRELTDMVQESHRSLVTTNDYLLKELEEAKLKHSQEVSQMLKNYQHLKKTHSYLLDTSKHV

pLDDT: mean 76.96, std 23.25, range [34.53, 98.5]

Foldseek 3Di:
DDDDDDDDDPPPVPPVVVVVVPPPPDDDDDDPPPPPVPPVVPPPPDDDDDDDDDDDDDDDDDDDDDDDDDDDDDDDDDDPDPDPVVVVVVVVVVVVVVVVVVVVVVVVVPDPPPVVVVVVVVVVVVVVVVVVVVVVVVVVVVVVVVVVVVVVVVVVVVVVVVVVVVVVVVVVVVVVVVVVVVVVVVVVVVVVVVVVVVVVVVVVVVVVVVVVVVVVVVVVVVVVVVVVVVVVVVVVVVVVVVVVVVVVVVVVVVVVVVVVVVVVVVVVVVVVVVVVVVVVVVVVVVVVVVD

Secondary structure (DSSP, 8-state):
--------SSSSTTTSTTTGGGSS---S----SSSSSSSSSSSSSS----------------------PPPPPPP----S-TTTHHHHHHHHHHHHHHHHHHHHHHHHHH----HHHHHHHHHHHHHHHHHHHHHHHHHHHHHHHHHHHHHHHHHHHHHHHHHHHHHHHHHHHHHHHHHHHHHHHHHHHHHHHHHHHHHHHHHHHHHHHHHHHHHHHHHHHHHHHHHHHHHHHHHHHHHHHHHHHHHHHHHHHHHHHHHHHHHHHHHHHHHHHHHHHHHHHHHHHHHTT--

Organism: Geodia barretti (NCBI:txid519541)

InterPro domains:
  IPR055320 Centrosomal protein of 72 kDa-like [PTHR23311] (106-283)